Protein 4L69 (pdb70)

Secondary structure (DSSP, 8-state):
-PPEEE-SSPPPSS-EEEE-TTTTHIIIIIS-PPBTBEEEEE-SBSEEEEEEE----EEEEEEEEEEPPPPSS-EEEEEE--SSHHHHHHHHHHHHTT--EEEEE--TTT-----HHHHHHHHHHHHHHHHHHHHHTT-SBPPPEEEEE-HHHHHHHHHHHHHTTEEEEEE-TT-SSBSSSS-TTT-SEEEEEE--TT---HHHHHHHHHHT-EEEB-TTS---TTTHHHHHHHHHHHHSTTT-

B-factor: mean 96.24, std 31.49, range [50.67, 228.51]

CATH classification: 2.40.240.20 (+1 more: 3.40.1280.10)

Structure (mmCIF, N/CA/C/O backbone):
data_4L69
#
_entry.id   4L69
#
_cell.length_a   81.940
_cell.length_b   81.940
_cell.length_c   115.070
_cell.angle_alpha   90.00
_cell.angle_beta   90.00
_cell.angle_gamma   90.00
#
_symmetry.space_group_name_H-M   'P 41 21 2'
#
loop_
_entity.id
_entity.type
_entity.pdbx_description
1 polymer 'Ribosomal RNA small subunit methyltransferase E'
2 water water
#
loop_
_atom_site.group_PDB
_atom_site.id
_atom_site.type_symbol
_atom_site.label_atom_id
_atom_site.label_alt_id
_atom_site.label_comp_id
_atom_site.label_asym_id
_atom_site.label_entity_id
_atom_site.label_seq_id
_atom_site.pdbx_PDB_ins_code
_atom_site.Cartn_x
_atom_site.Cartn_y
_atom_site.Cartn_z
_atom_site.occupancy
_atom_site.B_iso_or_equiv
_atom_site.auth_seq_id
_atom_site.auth_comp_id
_atom_site.auth_asym_id
_atom_site.auth_atom_id
_atom_site.pdbx_PDB_model_num
ATOM 1 N N . VAL A 1 3 ? -14.412 18.320 5.404 1.00 127.85 2 VAL A N 1
ATOM 2 C CA . VAL A 1 3 ? -14.091 19.575 6.093 1.00 125.00 2 VAL A CA 1
ATOM 3 C C . VAL A 1 3 ? -12.570 19.717 6.260 1.00 127.48 2 VAL A C 1
ATOM 4 O O . VAL A 1 3 ? -11.901 18.762 6.670 1.00 127.76 2 VAL A O 1
ATOM 8 N N . ALA A 1 4 ? -12.039 20.918 5.943 1.00 121.84 3 ALA A N 1
ATOM 9 C CA . ALA A 1 4 ? -10.616 21.256 6.003 1.00 120.36 3 ALA A CA 1
ATOM 10 C C . ALA A 1 4 ? -10.042 21.233 7.417 1.00 119.32 3 ALA A C 1
ATOM 11 O O . ALA A 1 4 ? -10.702 21.662 8.373 1.00 116.80 3 ALA A O 1
ATOM 13 N N . MET A 1 5 ? -8.799 20.731 7.533 1.00 114.26 4 MET A N 1
ATOM 14 C CA . MET A 1 5 ? -8.077 20.631 8.798 1.00 111.24 4 MET A CA 1
ATOM 15 C C . MET A 1 5 ? -7.270 21.881 9.077 1.00 107.71 4 MET A C 1
ATOM 16 O O . MET A 1 5 ? -6.628 22.432 8.177 1.00 108.03 4 MET A O 1
ATOM 21 N N . LEU A 1 6 ? -7.315 22.322 10.341 1.00 97.47 5 LEU A N 1
ATOM 22 C CA . LEU A 1 6 ? -6.599 23.490 10.828 1.00 93.52 5 LEU A CA 1
ATOM 23 C C . LEU A 1 6 ? -5.213 23.091 11.306 1.00 94.22 5 LEU A C 1
ATOM 24 O O . LEU A 1 6 ? -5.055 22.050 11.946 1.00 94.33 5 LEU A O 1
ATOM 29 N N . PHE A 1 7 ? -4.212 23.917 10.990 1.00 87.96 6 PHE A N 1
ATOM 30 C CA . PHE A 1 7 ? -2.841 23.715 11.430 1.00 86.98 6 PHE A CA 1
ATOM 31 C C . PHE A 1 7 ? -2.262 25.030 11.915 1.00 83.77 6 PHE A C 1
ATOM 32 O O . PHE A 1 7 ? -2.342 26.034 11.204 1.00 83.65 6 PHE A O 1
ATOM 40 N N . TYR A 1 8 ? -1.742 25.047 13.153 1.00 74.83 7 TYR A N 1
ATOM 41 C CA . TYR A 1 8 ? -1.162 26.257 13.723 1.00 72.15 7 TYR A CA 1
ATOM 42 C C . TYR A 1 8 ? 0.284 26.471 13.289 1.00 80.36 7 TYR A C 1
ATOM 43 O O . TYR A 1 8 ? 1.095 25.539 13.296 1.00 80.52 7 TYR A O 1
ATOM 52 N N . VAL A 1 9 ? 0.580 27.713 12.885 1.00 80.46 8 VAL A N 1
ATOM 53 C CA . VAL A 1 9 ? 1.875 28.192 12.392 1.00 83.97 8 VAL A CA 1
ATOM 54 C C . VAL A 1 9 ? 2.250 29.409 13.256 1.00 91.08 8 VAL A C 1
ATOM 55 O O . VAL A 1 9 ? 1.357 30.157 13.653 1.00 90.04 8 VAL A O 1
ATOM 59 N N . ASP A 1 10 ? 3.553 29.608 13.548 1.00 91.14 9 ASP A N 1
ATOM 60 C CA . ASP A 1 10 ? 4.026 30.746 14.344 1.00 91.84 9 ASP A CA 1
ATOM 61 C C . ASP A 1 10 ? 3.650 32.077 13.699 1.00 96.33 9 ASP A C 1
ATOM 62 O O . ASP A 1 10 ? 3.148 32.968 14.383 1.00 95.17 9 ASP A O 1
ATOM 67 N N . THR A 1 11 ? 3.859 32.187 12.379 1.00 94.74 10 THR A N 1
ATOM 68 C CA . THR A 1 11 ? 3.536 33.369 11.585 1.00 95.43 10 THR A CA 1
ATOM 69 C C . THR A 1 11 ? 2.894 32.941 10.261 1.00 98.82 10 THR A C 1
ATOM 70 O O . THR A 1 11 ? 3.483 32.160 9.500 1.00 99.36 10 THR A O 1
ATOM 74 N N . LEU A 1 12 ? 1.681 33.456 10.001 1.00 93.81 11 LEU A N 1
ATOM 75 C CA . LEU A 1 12 ? 0.932 33.192 8.777 1.00 93.76 11 LEU A CA 1
ATOM 76 C C . LEU A 1 12 ? 1.622 33.879 7.591 1.00 103.28 11 LEU A C 1
ATOM 77 O O . LEU A 1 12 ? 1.939 35.070 7.691 1.00 104.07 11 LEU A O 1
ATOM 82 N N . PRO A 1 13 ? 1.878 33.172 6.466 1.00 103.45 12 PRO A N 1
ATOM 83 C CA . PRO A 1 13 ? 2.510 33.849 5.320 1.00 106.94 12 PRO A CA 1
ATOM 84 C C . PRO A 1 13 ? 1.501 34.694 4.536 1.00 114.35 12 PRO A C 1
ATOM 85 O O . PRO A 1 13 ? 0.294 34.491 4.682 1.00 112.18 12 PRO A O 1
ATOM 89 N N . ASP A 1 14 ? 1.990 35.641 3.710 1.00 115.73 13 ASP A N 1
ATOM 90 C CA . ASP A 1 14 ? 1.155 36.523 2.883 1.00 117.24 13 ASP A CA 1
ATOM 91 C C . ASP A 1 14 ? 0.363 35.731 1.831 1.00 123.37 13 ASP A C 1
ATOM 92 O O . ASP A 1 14 ? 0.717 34.585 1.540 1.00 123.60 13 ASP A O 1
ATOM 97 N N . THR A 1 15 ? -0.709 36.339 1.273 1.00 120.95 14 THR A N 1
ATOM 98 C CA . THR A 1 15 ? -1.601 35.733 0.274 1.00 121.65 14 THR A CA 1
ATOM 99 C C . THR A 1 15 ? -0.893 34.950 -0.846 1.00 130.63 14 THR A C 1
ATOM 100 O O . THR A 1 15 ? -1.284 33.823 -1.128 1.00 130.58 14 THR A O 1
ATOM 104 N N . GLY A 1 16 ? 0.151 35.522 -1.431 1.00 131.22 15 GLY A N 1
ATOM 105 C CA . GLY A 1 16 ? 0.896 34.872 -2.506 1.00 134.71 15 GLY A CA 1
ATOM 106 C C . GLY A 1 16 ? 1.807 33.739 -2.071 1.00 140.15 15 GLY A C 1
ATOM 107 O O . GLY A 1 16 ? 1.976 32.762 -2.808 1.00 141.36 15 GLY A O 1
ATOM 108 N N . ALA A 1 17 ? 2.400 33.872 -0.869 1.00 136.35 16 ALA A N 1
ATOM 109 C CA . ALA A 1 17 ? 3.364 32.943 -0.270 1.00 136.77 16 ALA A CA 1
ATOM 110 C C . ALA A 1 17 ? 2.871 31.519 0.021 1.00 140.67 16 ALA A C 1
ATOM 111 O O . ALA A 1 17 ? 1.673 31.280 0.174 1.00 137.88 16 ALA A O 1
ATOM 113 N N . VAL A 1 18 ? 3.826 30.579 0.080 1.00 140.42 17 VAL A N 1
ATOM 114 C CA . VAL A 1 18 ? 3.632 29.154 0.364 0.43 140.34 17 VAL A CA 1
ATOM 115 C C . VAL A 1 18 ? 4.051 28.944 1.837 1.00 143.82 17 VAL A C 1
ATOM 116 O O . VAL A 1 18 ? 4.734 29.801 2.404 1.00 143.07 17 VAL A O 1
ATOM 120 N N . ALA A 1 19 ? 3.621 27.836 2.461 1.00 140.65 18 ALA A N 1
ATOM 121 C CA . ALA A 1 19 ? 3.953 27.526 3.848 1.00 139.62 18 ALA A CA 1
ATOM 122 C C . ALA A 1 19 ? 4.278 26.056 4.048 1.00 147.47 18 ALA A C 1
ATOM 123 O O . ALA A 1 19 ? 3.621 25.188 3.471 1.00 147.10 18 ALA A O 1
ATOM 125 N N . VAL A 1 20 ? 5.294 25.781 4.877 1.00 147.80 19 VAL A N 1
ATOM 126 C CA . VAL A 1 20 ? 5.719 24.420 5.198 1.00 150.42 19 VAL A CA 1
ATOM 127 C C . VAL A 1 20 ? 5.337 24.119 6.647 1.00 155.97 19 VAL A C 1
ATOM 128 O O . VAL A 1 20 ? 5.722 24.867 7.549 1.00 154.31 19 VAL A O 1
ATOM 132 N N . VAL A 1 21 ? 4.555 23.045 6.860 1.00 155.44 20 VAL A N 1
ATOM 133 C CA . VAL A 1 21 ? 4.111 22.632 8.199 1.00 154.61 20 VAL A CA 1
ATOM 134 C C . VAL A 1 21 ? 5.263 21.890 8.890 1.00 164.35 20 VAL A C 1
ATOM 135 O O . VAL A 1 21 ? 5.897 21.034 8.263 1.00 166.92 20 VAL A O 1
ATOM 139 N N . ASP A 1 22 ? 5.537 22.243 10.171 1.00 162.42 21 ASP A N 1
ATOM 140 C CA . ASP A 1 22 ? 6.602 21.684 11.018 1.00 165.17 21 ASP A CA 1
ATOM 141 C C . ASP A 1 22 ? 6.630 20.152 11.016 1.00 173.88 21 ASP A C 1
ATOM 142 O O . ASP A 1 22 ? 5.570 19.529 11.040 1.00 172.11 21 ASP A O 1
ATOM 144 N N . GLY A 1 23 ? 7.842 19.584 10.976 1.00 176.01 22 GLY A N 1
ATOM 145 C CA . GLY A 1 23 ? 8.138 18.150 10.932 1.00 179.38 22 GLY A CA 1
ATOM 146 C C . GLY A 1 23 ? 7.185 17.198 11.636 1.00 184.01 22 GLY A C 1
ATOM 147 O O . GLY A 1 23 ? 6.772 16.196 11.045 1.00 184.95 22 GLY A O 1
ATOM 148 N N . ASP A 1 24 ? 6.834 17.503 12.906 1.00 179.64 23 ASP A N 1
ATOM 149 C CA . ASP A 1 24 ? 5.917 16.702 13.727 1.00 178.54 23 ASP A CA 1
ATOM 150 C C . ASP A 1 24 ? 4.445 16.889 13.313 1.00 181.91 23 ASP A C 1
ATOM 151 O O . ASP A 1 24 ? 3.711 15.901 13.230 1.00 181.90 23 ASP A O 1
ATOM 153 N N . GLU A 1 25 ? 4.022 18.151 13.055 1.00 177.45 24 GLU A N 1
ATOM 154 C CA . GLU A 1 25 ? 2.660 18.506 12.628 1.00 175.43 24 GLU A CA 1
ATOM 155 C C . GLU A 1 25 ? 2.397 18.132 11.157 1.00 182.46 24 GLU A C 1
ATOM 156 O O . GLU A 1 25 ? 1.255 17.845 10.792 1.00 181.08 24 GLU A O 1
ATOM 158 N N . GLY A 1 26 ? 3.459 18.144 10.347 1.00 182.83 25 GLY A N 1
ATOM 159 C CA . GLY A 1 26 ? 3.444 17.794 8.929 1.00 185.58 25 GLY A CA 1
ATOM 160 C C . GLY A 1 26 ? 3.443 16.296 8.679 1.00 192.73 25 GLY A C 1
ATOM 161 O O . GLY A 1 26 ? 3.114 15.854 7.573 1.00 194.51 25 GLY A O 1
ATOM 162 N N . PHE A 1 27 ? 3.827 15.502 9.707 1.00 189.72 26 PHE A N 1
ATOM 163 C CA . PHE A 1 27 ? 3.831 14.036 9.681 1.00 192.05 26 PHE A CA 1
ATOM 164 C C . PHE A 1 27 ? 2.410 13.533 9.966 1.00 193.79 26 PHE A C 1
ATOM 165 O O . PHE A 1 27 ? 2.043 12.440 9.533 1.00 195.23 26 PHE A O 1
ATOM 167 N N . HIS A 1 28 ? 1.618 14.350 10.692 1.00 186.65 27 HIS A N 1
ATOM 168 C CA . HIS A 1 28 ? 0.220 14.096 11.042 1.00 184.41 27 HIS A CA 1
ATOM 169 C C . HIS A 1 28 ? -0.682 14.186 9.798 1.00 188.08 27 HIS A C 1
ATOM 170 O O . HIS A 1 28 ? -1.703 13.500 9.729 1.00 187.68 27 HIS A O 1
ATOM 177 N N . ALA A 1 29 ? -0.305 15.040 8.829 1.00 184.58 28 ALA A N 1
ATOM 178 C CA . ALA A 1 29 ? -1.054 15.256 7.592 1.00 184.67 28 ALA A CA 1
ATOM 179 C C . ALA A 1 29 ? -0.679 14.290 6.459 1.00 191.38 28 ALA A C 1
ATOM 180 O O . ALA A 1 29 ? -1.574 13.823 5.756 1.00 192.10 28 ALA A O 1
ATOM 182 N N . ALA A 1 30 ? 0.628 13.996 6.276 1.00 189.28 29 ALA A N 1
ATOM 183 C CA . ALA A 1 30 ? 1.124 13.121 5.208 1.00 192.76 29 ALA A CA 1
ATOM 184 C C . ALA A 1 30 ? 1.140 11.622 5.543 1.00 197.72 29 ALA A C 1
ATOM 185 O O . ALA A 1 30 ? 0.890 10.812 4.648 1.00 200.33 29 ALA A O 1
ATOM 187 N N . THR A 1 31 ? 1.443 11.252 6.811 1.00 192.06 30 THR A N 1
ATOM 188 C CA . THR A 1 31 ? 1.525 9.848 7.253 1.00 193.57 30 THR A CA 1
ATOM 189 C C . THR A 1 31 ? 0.324 9.389 8.114 1.00 193.27 30 THR A C 1
ATOM 190 O O . THR A 1 31 ? -0.182 8.284 7.896 1.00 195.02 30 THR A O 1
ATOM 194 N N . VAL A 1 32 ? -0.122 10.225 9.080 1.00 184.06 31 VAL A N 1
ATOM 195 C CA . VAL A 1 32 ? -1.255 9.906 9.965 1.00 180.80 31 VAL A CA 1
ATOM 196 C C . VAL A 1 32 ? -2.600 10.027 9.213 1.00 181.93 31 VAL A C 1
ATOM 197 O O . VAL A 1 32 ? -3.336 9.041 9.138 1.00 183.30 31 VAL A O 1
ATOM 201 N N . ARG A 1 33 ? -2.901 11.219 8.643 1.00 174.37 32 ARG A N 1
ATOM 202 C CA . ARG A 1 33 ? -4.142 11.489 7.899 1.00 172.50 32 ARG A CA 1
ATOM 203 C C . ARG A 1 33 ? -4.068 11.165 6.391 1.00 176.70 32 ARG A C 1
ATOM 204 O O . ARG A 1 33 ? -5.097 10.823 5.801 1.00 177.27 32 ARG A O 1
ATOM 206 N N . ARG A 1 34 ? -2.858 11.276 5.781 1.00 172.61 33 ARG A N 1
ATOM 207 C CA . ARG A 1 34 ? -2.556 11.026 4.360 1.00 174.59 33 ARG A CA 1
ATOM 208 C C . ARG A 1 34 ? -3.394 11.886 3.392 1.00 174.07 33 ARG A C 1
ATOM 209 O O . ARG A 1 34 ? -4.270 11.371 2.689 1.00 175.19 33 ARG A O 1
ATOM 211 N N . ILE A 1 35 ? -3.120 13.211 3.378 1.00 165.53 34 ILE A N 1
ATOM 212 C CA . ILE A 1 35 ? -3.822 14.190 2.533 1.00 163.12 34 ILE A CA 1
ATOM 213 C C . ILE A 1 35 ? -3.151 14.444 1.187 1.00 166.83 34 ILE A C 1
ATOM 214 O O . ILE A 1 35 ? -1.992 14.863 1.133 1.00 166.58 34 ILE A O 1
ATOM 219 N N . ARG A 1 36 ? -3.900 14.175 0.103 1.00 163.55 35 ARG A N 1
ATOM 220 C CA . ARG A 1 36 ? -3.484 14.308 -1.297 1.00 165.67 35 ARG A CA 1
ATOM 221 C C . ARG A 1 36 ? -3.215 15.777 -1.696 1.00 163.54 35 ARG A C 1
ATOM 222 O O . ARG A 1 36 ? -3.973 16.650 -1.268 1.00 159.62 35 ARG A O 1
ATOM 230 N N . PRO A 1 37 ? -2.179 16.074 -2.534 1.00 159.20 36 PRO A N 1
ATOM 231 C CA . PRO A 1 37 ? -1.957 17.472 -2.952 1.00 156.46 36 PRO A CA 1
ATOM 232 C C . PRO A 1 37 ? -3.041 17.942 -3.920 1.00 156.44 36 PRO A C 1
ATOM 233 O O . PRO A 1 37 ? -3.422 17.209 -4.834 1.00 159.03 36 PRO A O 1
ATOM 237 N N . GLY A 1 38 ? -3.553 19.140 -3.670 1.00 146.80 37 GLY A N 1
ATOM 238 C CA . GLY A 1 38 ? -4.649 19.730 -4.428 1.00 145.23 37 GLY A CA 1
ATOM 239 C C . GLY A 1 38 ? -5.828 20.008 -3.518 1.00 141.92 37 GLY A C 1
ATOM 240 O O . GLY A 1 38 ? -6.663 20.866 -3.820 1.00 140.15 37 GLY A O 1
ATOM 241 N N . GLU A 1 39 ? -5.895 19.267 -2.386 1.00 134.49 38 GLU A N 1
ATOM 242 C CA . GLU A 1 39 ? -6.899 19.422 -1.327 1.00 129.96 38 GLU A CA 1
ATOM 243 C C . GLU A 1 39 ? -6.596 20.729 -0.603 1.00 127.17 38 GLU A C 1
ATOM 244 O O . GLU A 1 39 ? -5.427 21.110 -0.506 1.00 126.82 38 GLU A O 1
ATOM 250 N N . GLN A 1 40 ? -7.622 21.420 -0.101 1.00 118.40 39 GLN A N 1
ATOM 251 C CA . GLN A 1 40 ? -7.354 22.679 0.580 1.00 114.46 39 GLN A CA 1
ATOM 252 C C . GLN A 1 40 ? -7.550 22.683 2.098 1.00 112.77 39 GLN A C 1
ATOM 253 O O . GLN A 1 40 ? -8.620 22.310 2.583 1.00 111.78 39 GLN A O 1
ATOM 259 N N . LEU A 1 41 ? -6.491 23.070 2.841 1.00 105.38 40 LEU A N 1
ATOM 260 C CA . LEU A 1 41 ? -6.488 23.162 4.308 1.00 101.25 40 LEU A CA 1
ATOM 261 C C . LEU A 1 41 ? -6.545 24.604 4.836 1.00 99.54 40 LEU A C 1
ATOM 262 O O . LEU A 1 41 ? -6.385 25.553 4.066 1.00 100.14 40 LEU A O 1
ATOM 267 N N . VAL A 1 42 ? -6.735 24.759 6.156 1.00 90.70 41 VAL A N 1
ATOM 268 C CA . VAL A 1 42 ? -6.758 26.076 6.797 1.00 87.72 41 VAL A CA 1
ATOM 269 C C . VAL A 1 42 ? -5.535 26.189 7.707 1.00 87.98 41 VAL A C 1
ATOM 270 O O . VAL A 1 42 ? -5.230 25.251 8.434 1.00 87.05 41 VAL A O 1
ATOM 274 N N . LEU A 1 43 ? -4.826 27.317 7.649 1.00 83.34 42 LEU A N 1
ATOM 275 C CA . LEU A 1 43 ? -3.682 27.577 8.520 1.00 82.33 42 LEU A CA 1
ATOM 276 C C . LEU A 1 43 ? -4.025 28.699 9.487 1.00 83.40 42 LEU A C 1
ATOM 277 O O . LEU A 1 43 ? -4.713 29.646 9.111 1.00 82.55 42 LEU A O 1
ATOM 282 N N . GLY A 1 44 ? -3.556 28.588 10.720 1.00 78.68 43 GLY A N 1
ATOM 283 C CA . GLY A 1 44 ? -3.820 29.608 11.725 1.00 77.00 43 GLY A CA 1
ATOM 284 C C . GLY A 1 44 ? -2.600 29.980 12.531 1.00 80.79 43 GLY A C 1
ATOM 285 O O . GLY A 1 44 ? -1.715 29.144 12.719 1.00 80.87 43 GLY A O 1
ATOM 286 N N . ASP A 1 45 ? -2.534 31.244 13.000 1.00 76.49 44 ASP A N 1
ATOM 287 C CA . ASP A 1 45 ? -1.424 31.694 13.842 1.00 76.27 44 ASP A CA 1
ATOM 288 C C . ASP A 1 45 ? -1.756 31.518 15.331 1.00 80.34 44 ASP A C 1
ATOM 289 O O . ASP A 1 45 ? -0.925 31.818 16.190 1.00 81.03 44 ASP A O 1
ATOM 294 N N . GLY A 1 46 ? -2.970 31.018 15.600 1.00 75.73 45 GLY A N 1
ATOM 295 C CA . GLY A 1 46 ? -3.510 30.751 16.931 1.00 74.29 45 GLY A CA 1
ATOM 296 C C . GLY A 1 46 ? -3.786 31.996 17.749 1.00 78.15 45 GLY A C 1
ATOM 297 O O . GLY A 1 46 ? -4.053 31.919 18.953 1.00 77.11 45 GLY A O 1
ATOM 298 N N . VAL A 1 47 ? -3.765 33.151 17.079 1.00 74.60 46 VAL A N 1
ATOM 299 C CA . VAL A 1 47 ? -3.912 34.450 17.700 1.00 73.79 46 VAL A CA 1
ATOM 300 C C . VAL A 1 47 ? -4.911 35.362 16.918 1.00 77.08 46 VAL A C 1
ATOM 301 O O . VAL A 1 47 ? -4.816 36.597 16.917 1.00 77.67 46 VAL A O 1
ATOM 305 N N . GLY A 1 48 ? -5.898 34.713 16.302 1.00 71.74 47 GLY A N 1
ATOM 306 C CA . GLY A 1 48 ? -6.964 35.394 15.579 1.00 71.32 47 GLY A CA 1
ATOM 307 C C . GLY A 1 48 ? -6.915 35.315 14.072 1.00 74.35 47 GLY A C 1
ATOM 308 O O . GLY A 1 48 ? -7.955 35.456 13.432 1.00 74.08 47 GLY A O 1
ATOM 309 N N . ARG A 1 49 ? -5.726 35.100 13.490 1.00 70.57 48 ARG A N 1
ATOM 310 C CA . ARG A 1 49 ? -5.559 35.050 12.033 1.00 71.27 48 ARG A CA 1
ATOM 311 C C . ARG A 1 49 ? -5.709 33.639 11.43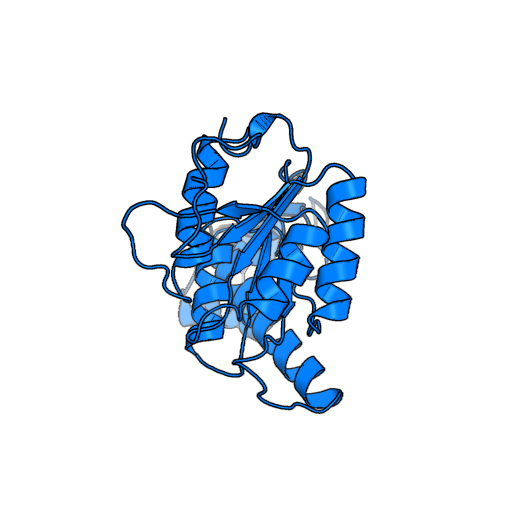3 1.00 75.86 48 ARG A C 1
ATOM 312 O O . ARG A 1 49 ? -5.170 32.674 11.976 1.00 75.53 48 ARG A O 1
ATOM 320 N N . LEU A 1 50 ? -6.447 33.533 10.311 1.00 72.86 49 LEU A N 1
ATOM 321 C CA . LEU A 1 50 ? -6.677 32.287 9.567 1.00 72.38 49 LEU A CA 1
ATOM 322 C C . LEU A 1 50 ? -6.396 32.476 8.083 1.00 76.70 49 LEU A C 1
ATOM 323 O O . LEU A 1 50 ? -6.646 33.546 7.531 1.00 76.93 49 LEU A O 1
ATOM 328 N N . ALA A 1 51 ? -5.893 31.429 7.434 1.00 74.40 50 ALA A N 1
ATOM 329 C CA . ALA A 1 51 ? -5.608 31.442 6.002 1.00 76.64 50 ALA A CA 1
ATOM 330 C C . ALA A 1 51 ? -6.072 30.161 5.331 1.00 82.65 50 ALA A C 1
ATOM 331 O O . ALA A 1 51 ? -5.779 29.073 5.824 1.00 81.24 50 ALA A O 1
ATOM 333 N N . ARG A 1 52 ? -6.812 30.292 4.213 1.00 82.58 51 ARG A N 1
ATOM 334 C CA . ARG A 1 52 ? -7.279 29.165 3.406 1.00 84.37 51 ARG A CA 1
ATOM 335 C C . ARG A 1 52 ? -6.137 28.828 2.441 1.00 93.07 51 ARG A C 1
ATOM 336 O O . ARG A 1 52 ? -5.710 29.702 1.685 1.00 94.12 51 ARG A O 1
ATOM 344 N N . CYS A 1 53 ? -5.594 27.594 2.516 1.00 92.57 52 CYS A N 1
ATOM 345 C CA . CYS A 1 53 ? -4.449 27.182 1.689 1.00 96.50 52 CYS A CA 1
ATOM 346 C C . CYS A 1 53 ? -4.683 25.940 0.851 1.00 104.02 52 CYS A C 1
ATOM 347 O O . CYS A 1 53 ? -5.302 25.000 1.331 1.00 103.12 52 CYS A O 1
ATOM 350 N N . VAL A 1 54 ? -4.100 25.898 -0.363 1.00 104.49 53 VAL A N 1
ATOM 351 C CA . VAL A 1 54 ? -4.154 24.738 -1.265 1.00 107.46 53 VAL A CA 1
ATOM 352 C C . VAL A 1 54 ? -2.825 23.953 -1.176 1.00 115.03 53 VAL A C 1
ATOM 353 O O . VAL A 1 54 ? -1.750 24.557 -1.244 1.00 115.06 53 VAL A O 1
ATOM 357 N N . VAL A 1 55 ? -2.909 22.617 -0.991 1.00 114.20 54 VAL A N 1
ATOM 358 C CA . VAL A 1 55 ? -1.733 21.743 -0.872 1.00 116.63 54 VAL A CA 1
ATOM 359 C C . VAL A 1 55 ? -1.019 21.575 -2.219 1.00 125.79 54 VAL A C 1
ATOM 360 O O . VAL A 1 55 ? -1.587 21.035 -3.176 1.00 127.32 54 VAL A O 1
ATOM 364 N N . GLU A 1 56 ? 0.230 22.052 -2.276 1.00 124.65 55 GLU A N 1
ATOM 365 C CA . GLU A 1 56 ? 1.071 21.957 -3.459 1.00 129.31 55 GLU A CA 1
ATOM 366 C C . GLU A 1 56 ? 1.769 20.585 -3.508 1.00 137.31 55 GLU A C 1
ATOM 367 O O . GLU A 1 56 ? 1.632 19.873 -4.506 1.00 140.19 55 GLU A O 1
ATOM 373 N N . GLN A 1 57 ? 2.493 20.207 -2.426 1.00 133.32 56 GLN A N 1
ATOM 374 C CA . GLN A 1 57 ? 3.217 18.933 -2.333 1.00 165.33 56 GLN A CA 1
ATOM 375 C C . GLN A 1 57 ? 2.833 18.174 -1.060 1.00 182.04 56 GLN A C 1
ATOM 376 O O . GLN A 1 57 ? 2.976 18.694 0.046 1.00 136.49 56 GLN A O 1
ATOM 382 N N . GLY A 1 61 ? 7.506 13.959 3.808 1.00 163.45 60 GLY A N 1
ATOM 383 C CA . GLY A 1 61 ? 7.521 14.390 5.200 1.00 159.87 60 GLY A CA 1
ATOM 384 C C . GLY A 1 61 ? 6.997 15.799 5.409 1.00 160.07 60 GLY A C 1
ATOM 385 O O . GLY A 1 61 ? 6.166 16.034 6.296 1.00 156.18 60 GLY A O 1
ATOM 386 N N . GLY A 1 62 ? 7.495 16.728 4.592 1.00 157.17 61 GLY A N 1
ATOM 387 C CA . GLY A 1 62 ? 7.122 18.138 4.633 1.00 153.38 61 GLY A CA 1
ATOM 388 C C . GLY A 1 62 ? 5.891 18.462 3.812 1.00 153.77 61 GLY A C 1
ATOM 389 O O . GLY A 1 62 ? 5.729 17.947 2.699 1.00 155.95 61 GLY A O 1
ATOM 390 N N . LEU A 1 63 ? 5.018 19.333 4.356 1.00 144.57 62 LEU A N 1
ATOM 391 C CA . LEU A 1 63 ? 3.781 19.741 3.691 1.00 141.80 62 LEU A CA 1
ATOM 392 C C . LEU A 1 63 ? 3.835 21.187 3.182 1.00 142.14 62 LEU A C 1
ATOM 393 O O . LEU A 1 63 ? 3.950 22.114 3.983 1.00 139.37 62 LEU A O 1
ATOM 398 N N . ARG A 1 64 ? 3.752 21.361 1.844 1.00 138.78 63 ARG A N 1
ATOM 399 C CA . ARG A 1 64 ? 3.793 22.657 1.152 1.00 137.44 63 ARG A CA 1
ATOM 400 C C . ARG A 1 64 ? 2.393 23.114 0.739 1.00 135.68 63 ARG A C 1
ATOM 401 O O . ARG A 1 64 ? 1.770 22.498 -0.131 1.00 136.22 63 ARG A O 1
ATOM 409 N N . ALA A 1 65 ? 1.903 24.193 1.376 1.00 126.84 64 ALA A N 1
ATOM 410 C CA . ALA A 1 65 ? 0.582 24.767 1.115 1.00 123.60 64 ALA A CA 1
ATOM 411 C C . ALA A 1 65 ? 0.662 26.266 0.818 1.00 123.88 64 ALA A C 1
ATOM 412 O O . ALA A 1 65 ? 1.236 27.022 1.607 1.00 121.88 64 ALA A O 1
ATOM 414 N N . ARG A 1 66 ? 0.097 26.685 -0.335 1.00 119.48 65 ARG A N 1
ATOM 415 C CA . ARG A 1 66 ? 0.074 28.079 -0.788 1.00 118.34 65 ARG A CA 1
ATOM 416 C C . ARG A 1 66 ? -1.241 28.743 -0.384 1.00 117.38 65 ARG A C 1
ATOM 417 O O . ARG A 1 66 ? -2.314 28.213 -0.685 1.00 117.14 65 ARG A O 1
ATOM 425 N N . VAL A 1 67 ? -1.1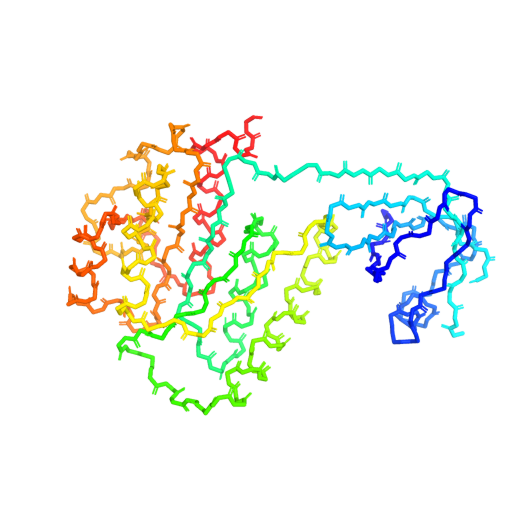47 29.908 0.290 1.00 109.82 66 VAL A N 1
ATOM 426 C CA . VAL A 1 67 ? -2.276 30.718 0.769 1.00 105.89 66 VAL A CA 1
ATOM 427 C C . VAL A 1 67 ? -3.142 31.175 -0.407 1.00 107.64 66 VAL A C 1
ATOM 428 O O . VAL A 1 67 ? -2.611 31.556 -1.447 1.00 110.40 66 VAL A O 1
ATOM 432 N N . LEU A 1 68 ? -4.464 31.074 -0.265 1.00 99.69 67 LEU A N 1
ATOM 433 C CA . LEU A 1 68 ? -5.401 31.531 -1.286 1.00 99.59 67 LEU A CA 1
ATOM 434 C C . LEU A 1 68 ? -5.923 32.880 -0.833 1.00 99.81 67 LEU A C 1
ATOM 435 O O . LEU A 1 68 ? -5.948 33.834 -1.610 1.00 101.18 67 LEU A O 1
ATOM 440 N N . ARG A 1 69 ? -6.322 32.948 0.448 1.00 91.72 68 ARG A N 1
ATOM 441 C CA . ARG A 1 69 ? -6.854 34.132 1.106 1.00 89.14 68 ARG A CA 1
ATOM 442 C C . ARG A 1 69 ? -6.624 34.046 2.616 1.00 90.18 68 ARG A C 1
ATOM 443 O O . ARG A 1 69 ? -6.638 32.955 3.189 1.00 87.97 68 ARG A O 1
ATOM 451 N N . ARG A 1 70 ? -6.405 35.212 3.241 1.00 86.30 69 ARG A N 1
ATOM 452 C CA . ARG A 1 70 ? -6.185 35.404 4.675 1.00 83.15 69 ARG A CA 1
ATOM 453 C C . ARG A 1 70 ? -7.328 36.246 5.250 1.00 84.64 69 ARG A C 1
ATOM 454 O O . ARG A 1 70 ? -7.961 37.014 4.514 1.00 85.44 69 ARG A O 1
ATOM 462 N N . TRP A 1 71 ? -7.546 36.135 6.576 1.00 78.21 70 TRP A N 1
ATOM 463 C CA . TRP A 1 71 ? -8.521 36.906 7.361 1.00 76.64 70 TRP A CA 1
ATOM 464 C C . TRP A 1 71 ? -8.260 36.755 8.869 1.00 78.72 70 TRP A C 1
ATOM 465 O O . TRP A 1 71 ? -7.554 35.839 9.285 1.00 76.60 70 TRP A O 1
ATOM 476 N N . SER A 1 72 ? -8.811 37.672 9.674 1.00 75.86 71 SER A N 1
ATOM 477 C CA . SER A 1 72 ? -8.683 37.638 11.128 1.00 74.10 71 SER A CA 1
ATOM 478 C C . SER A 1 72 ? -10.035 37.668 11.807 1.00 75.75 71 SER A C 1
ATOM 479 O O . SER A 1 72 ? -10.957 38.327 11.339 1.00 75.44 71 SER A O 1
ATOM 482 N N . VAL A 1 73 ? -10.146 36.907 12.891 1.00 71.27 72 VAL A N 1
ATOM 483 C CA . VAL A 1 73 ? -11.351 36.718 13.692 1.00 70.04 72 VAL A CA 1
ATOM 484 C C . VAL A 1 73 ? -11.247 37.563 14.967 1.00 73.79 72 VAL A C 1
ATOM 485 O O . VAL A 1 73 ? -10.361 37.311 15.793 1.00 73.29 72 VAL A O 1
ATOM 489 N N . PRO A 1 74 ? -12.147 38.552 15.159 1.00 70.18 73 PRO A N 1
ATOM 490 C CA . PRO A 1 74 ? -12.075 39.377 16.382 1.00 69.81 73 PRO A CA 1
ATOM 491 C C . PRO A 1 74 ? -12.393 38.584 17.661 1.00 73.11 73 PRO A C 1
ATOM 492 O O . PRO A 1 74 ? -13.103 37.574 17.573 1.00 71.91 73 PRO A O 1
ATOM 496 N N . PRO A 1 75 ? -11.864 38.981 18.850 1.00 70.10 74 PRO A N 1
ATOM 497 C CA . PRO A 1 75 ? -12.144 38.203 20.070 1.00 68.37 74 PRO A CA 1
ATOM 498 C C . PRO A 1 75 ? -13.609 38.196 20.489 1.00 74.57 74 PRO A C 1
ATOM 499 O O . PRO A 1 75 ? -14.319 39.195 20.325 1.00 75.80 74 PRO A O 1
ATOM 503 N N . VAL A 1 76 ? -14.061 37.040 21.000 1.00 72.21 75 VAL A N 1
ATOM 504 C CA . VAL A 1 76 ? -15.441 36.798 21.441 1.00 72.93 75 VAL A CA 1
ATOM 505 C C . VAL A 1 76 ? -15.715 37.591 22.706 1.00 78.71 75 VAL A C 1
ATOM 506 O O . VAL A 1 76 ? -14.974 37.439 23.678 1.00 79.57 75 VAL A O 1
ATOM 510 N N . ARG A 1 77 ? -16.767 38.429 22.694 1.00 75.53 76 ARG A N 1
ATOM 511 C CA . ARG A 1 77 ? -17.164 39.225 23.858 1.00 76.37 76 ARG A CA 1
ATOM 512 C C . ARG A 1 77 ? -18.631 38.960 24.279 1.00 80.20 76 ARG A C 1
ATOM 513 O O . ARG A 1 77 ? -19.494 38.874 23.411 1.00 81.53 76 ARG A O 1
ATOM 515 N N . PRO A 1 78 ? -18.945 38.791 25.585 1.00 75.32 77 PRO A N 1
ATOM 516 C CA . PRO A 1 78 ? -18.033 38.820 26.743 1.00 74.15 77 PRO A CA 1
ATOM 517 C C . PRO A 1 78 ? -17.105 37.599 26.799 1.00 75.08 77 PRO A C 1
ATOM 518 O O . PRO A 1 78 ? -17.566 36.460 26.651 1.00 74.09 77 PRO A O 1
ATOM 522 N N . PRO A 1 79 ? -15.784 37.796 26.975 1.00 69.08 78 PRO A N 1
ATOM 523 C CA . PRO A 1 79 ? -14.907 36.625 27.113 1.00 66.09 78 PRO A CA 1
ATOM 524 C C . PRO A 1 79 ? -15.113 35.925 28.463 1.00 67.92 78 PRO A C 1
ATOM 525 O O . PRO A 1 79 ? -15.379 36.587 29.478 1.00 67.99 78 PRO A O 1
ATOM 529 N N . VAL A 1 80 ? -14.991 34.584 28.470 1.00 62.13 79 VAL A N 1
ATOM 530 C CA . VAL A 1 80 ? -15.113 33.789 29.691 1.00 60.72 79 VAL A CA 1
ATOM 531 C C . VAL A 1 80 ? -13.761 33.211 30.098 1.00 63.92 79 VAL A C 1
ATOM 532 O O . VAL A 1 80 ? -13.134 32.515 29.304 1.00 61.79 79 VAL A O 1
ATOM 536 N N . THR A 1 81 ? -13.311 33.509 31.338 1.00 62.30 80 THR A N 1
ATOM 537 C CA . THR A 1 81 ? -12.072 32.953 31.897 1.00 61.41 80 THR A CA 1
ATOM 538 C C . THR A 1 81 ? -12.453 31.802 32.819 1.00 65.20 80 THR A C 1
ATOM 539 O O . THR A 1 81 ? -13.296 31.971 33.700 1.00 64.59 80 THR A O 1
ATOM 543 N N . VAL A 1 82 ? -11.846 30.626 32.603 1.00 62.16 81 VAL A N 1
ATOM 544 C CA . VAL A 1 82 ? -12.104 29.470 33.461 1.00 61.39 81 VAL A CA 1
ATOM 545 C C . VAL A 1 82 ? -11.011 29.340 34.518 1.00 67.25 81 VAL A C 1
ATOM 546 O O . VAL A 1 82 ? -9.860 29.037 34.190 1.00 66.92 81 VAL A O 1
ATOM 550 N N . VAL A 1 83 ? -11.373 29.596 35.782 1.00 65.15 82 VAL A N 1
ATOM 551 C CA . VAL A 1 83 ? -10.452 29.427 36.898 1.00 65.65 82 VAL A CA 1
ATOM 552 C C . VAL A 1 83 ? -10.704 28.027 37.426 1.00 69.81 82 VAL A C 1
ATOM 553 O O . VAL A 1 83 ? -11.813 27.729 37.871 1.00 69.09 82 VAL A O 1
ATOM 557 N N . GLN A 1 84 ? -9.698 27.158 37.343 1.00 67.14 83 GLN A N 1
ATOM 558 C CA . GLN A 1 84 ? -9.873 25.790 37.795 1.00 67.27 83 GLN A CA 1
ATOM 559 C C . GLN A 1 84 ? -8.757 25.303 38.682 1.00 75.07 83 GLN A C 1
ATOM 560 O O . GLN A 1 84 ? -7.584 25.512 38.375 1.00 74.61 83 GLN A O 1
ATOM 566 N N . ALA A 1 85 ? -9.131 24.621 39.780 1.00 75.68 84 ALA A N 1
ATOM 567 C CA . ALA A 1 85 ? -8.183 24.015 40.701 1.00 77.97 84 ALA A CA 1
ATOM 568 C C . ALA A 1 85 ? -7.657 22.762 40.002 1.00 85.02 84 ALA A C 1
ATOM 569 O O . ALA A 1 85 ? -8.309 21.720 40.024 1.00 84.36 84 ALA A O 1
ATOM 571 N N . LEU A 1 86 ? -6.519 22.914 39.285 1.00 84.55 85 LEU A N 1
ATOM 572 C CA . LEU A 1 86 ? -5.900 21.856 38.488 1.00 85.60 85 LEU A CA 1
ATOM 573 C C . LEU A 1 86 ? -4.681 21.174 39.146 1.00 95.42 85 LEU A C 1
ATOM 574 O O . LEU A 1 86 ? -3.597 21.770 39.172 1.00 95.64 85 LEU A O 1
ATOM 579 N N . PRO A 1 87 ? -4.795 19.903 39.615 1.00 96.61 86 PRO A N 1
ATOM 580 C CA . PRO A 1 87 ? -3.594 19.214 40.136 1.00 99.28 86 PRO A CA 1
ATOM 581 C C . PRO A 1 87 ? -2.807 18.598 38.963 1.00 105.36 86 PRO A C 1
ATOM 582 O O . PRO A 1 87 ? -3.196 18.800 37.807 1.00 104.14 86 PRO A O 1
ATOM 586 N N . LYS A 1 88 ? -1.722 17.842 39.238 1.00 104.60 87 LYS A N 1
ATOM 587 C CA . LYS A 1 88 ? -0.976 17.165 38.170 1.00 105.39 87 LYS A CA 1
ATOM 588 C C . LYS A 1 88 ? -1.655 15.807 37.904 1.00 111.07 87 LYS A C 1
ATOM 589 O O . LYS A 1 88 ? -1.256 14.782 38.473 1.00 113.13 87 LYS A O 1
ATOM 591 N N . SER A 1 89 ? -2.726 15.819 37.081 1.00 106.36 88 SER A N 1
ATOM 592 C CA . SER A 1 89 ? -3.514 14.624 36.749 1.00 106.85 88 SER A CA 1
ATOM 593 C C . SER A 1 89 ? -4.074 14.629 35.314 1.00 110.24 88 SER A C 1
ATOM 594 O O . SER A 1 89 ? -4.118 15.681 34.659 1.00 108.21 88 SER A O 1
ATOM 597 N N . GLU A 1 90 ? -4.510 13.436 34.834 1.00 107.75 89 GLU A N 1
ATOM 598 C CA . GLU A 1 90 ? -5.129 13.253 33.514 1.00 106.35 89 GLU A CA 1
ATOM 599 C C . GLU A 1 90 ? -6.537 13.859 33.514 1.00 106.61 89 GLU A C 1
ATOM 600 O O . GLU A 1 90 ? -7.043 14.204 32.443 1.00 105.68 89 GLU A O 1
ATOM 606 N N . ARG A 1 91 ? -7.151 14.006 34.721 1.00 100.67 90 ARG A N 1
ATOM 607 C CA . ARG A 1 91 ? -8.475 14.601 34.927 1.00 98.24 90 ARG A CA 1
ATOM 608 C C . ARG A 1 91 ? -8.433 16.115 34.682 1.00 97.95 90 ARG A C 1
ATOM 609 O O . ARG A 1 91 ? -9.412 16.683 34.182 1.00 95.90 90 ARG A O 1
ATOM 611 N N . SER A 1 92 ? -7.295 16.762 35.044 1.00 92.70 91 SER A N 1
ATOM 612 C CA . SER A 1 92 ? -7.055 18.201 34.854 1.00 90.16 91 SER A CA 1
ATOM 613 C C . SER A 1 92 ? -7.000 18.504 33.355 1.00 88.89 91 SER A C 1
ATOM 614 O O . SER A 1 92 ? -7.694 19.412 32.883 1.00 86.41 91 SER A O 1
ATOM 617 N N . GLU A 1 93 ? -6.201 17.691 32.610 1.00 83.10 92 GLU A N 1
ATOM 618 C CA . GLU A 1 93 ? -6.027 17.768 31.159 1.00 80.67 92 GLU A CA 1
ATOM 619 C C . GLU A 1 93 ? -7.384 17.714 30.451 1.00 80.40 92 GLU A C 1
ATOM 620 O O . GLU A 1 93 ? -7.642 18.544 29.576 1.00 79.19 92 GLU A O 1
ATOM 626 N N . LEU A 1 94 ? -8.271 16.790 30.896 1.00 74.02 93 LEU A N 1
ATOM 627 C CA . LEU A 1 94 ? -9.620 16.599 30.368 1.00 71.56 93 LEU A CA 1
ATOM 628 C C . LEU A 1 94 ? -10.499 17.834 30.567 1.00 74.20 93 LEU A C 1
ATOM 629 O O . LEU A 1 94 ? -11.135 18.272 29.618 1.00 73.12 93 LEU A O 1
ATOM 634 N N . ALA A 1 95 ? -10.498 18.415 31.781 1.00 71.17 94 ALA A N 1
ATOM 635 C CA . ALA A 1 95 ? -11.248 19.624 32.123 1.00 70.13 94 ALA A CA 1
ATOM 636 C C . ALA A 1 95 ? -10.864 20.759 31.158 1.00 73.45 94 ALA A C 1
ATOM 637 O O . ALA A 1 95 ? -11.724 21.322 30.489 1.00 73.35 94 ALA A O 1
ATOM 639 N N . ILE A 1 96 ? -9.563 21.010 31.032 1.00 69.97 95 ILE A N 1
ATOM 640 C CA . ILE A 1 96 ? -8.916 21.986 30.156 1.00 69.38 95 ILE A CA 1
ATOM 641 C C . ILE A 1 96 ? -9.298 21.768 28.667 1.00 70.43 95 ILE A C 1
ATOM 642 O O . ILE A 1 96 ? -9.517 22.737 27.943 1.00 68.97 95 ILE A O 1
ATOM 647 N N . GLU A 1 97 ? -9.391 20.498 28.238 1.00 66.07 96 GLU A N 1
ATOM 648 C CA . GLU A 1 97 ? -9.730 20.074 26.881 1.00 65.58 96 GLU A CA 1
ATOM 649 C C . GLU A 1 97 ? -11.204 20.364 26.554 1.00 68.84 96 GLU A C 1
ATOM 650 O O . GLU A 1 97 ? -11.489 21.039 25.558 1.00 68.67 96 GLU A O 1
ATOM 656 N N . LEU A 1 98 ? -12.129 19.861 27.397 1.00 64.14 97 LEU A N 1
ATOM 657 C CA . LEU A 1 98 ? -13.576 20.022 27.227 1.00 63.53 97 LEU A CA 1
ATOM 658 C C . LEU A 1 98 ? -14.015 21.503 27.253 1.00 66.31 97 LEU A C 1
ATOM 659 O O . LEU A 1 98 ? -14.789 21.933 26.390 1.00 66.18 97 LEU A O 1
ATOM 664 N N . ALA A 1 99 ? -13.458 22.292 28.192 1.00 61.03 98 ALA A N 1
ATOM 665 C CA . ALA A 1 99 ? -13.710 23.727 28.288 1.00 59.47 98 ALA A CA 1
ATOM 666 C C . ALA A 1 99 ? -13.259 24.446 27.004 1.00 62.84 98 ALA A C 1
ATOM 667 O O . ALA A 1 99 ? -13.951 25.361 26.553 1.00 61.58 98 ALA A O 1
ATOM 669 N N . THR A 1 100 ? -12.119 24.003 26.396 1.00 60.26 99 THR A N 1
ATOM 670 C CA . THR A 1 100 ? -11.573 24.564 25.147 1.00 59.56 99 THR A CA 1
ATOM 671 C C . THR A 1 100 ? -12.552 24.291 24.019 1.00 64.24 99 THR A C 1
ATOM 672 O O . THR A 1 100 ? -12.873 25.212 23.265 1.00 64.12 99 THR A O 1
ATOM 676 N N . GLU A 1 101 ? -13.064 23.046 23.934 1.00 61.35 100 GLU A N 1
ATOM 677 C CA . GLU A 1 101 ? -14.071 22.678 22.935 1.00 62.06 100 GLU A CA 1
ATOM 678 C C . GLU A 1 101 ? -15.338 23.532 23.167 1.00 68.06 100 GLU A C 1
ATOM 679 O O . GLU A 1 101 ? -15.844 24.144 22.220 1.00 68.49 100 GLU A O 1
ATOM 685 N N . ALA A 1 102 ? -15.774 23.649 24.451 1.00 64.44 101 ALA A N 1
ATOM 686 C CA . ALA A 1 102 ? -16.942 24.427 24.888 1.00 64.50 101 ALA A CA 1
ATOM 687 C C . ALA A 1 102 ? -16.830 25.940 24.653 1.00 68.84 101 ALA A C 1
ATOM 688 O O . ALA A 1 102 ? -17.815 26.652 24.849 1.00 70.81 101 ALA A O 1
ATOM 690 N N . GLY A 1 103 ? -15.647 26.421 24.271 1.00 63.65 102 GLY A N 1
ATOM 691 C CA . GLY A 1 103 ? -15.432 27.830 23.966 1.00 63.06 102 GLY A CA 1
ATOM 692 C C . GLY A 1 103 ? -14.859 28.743 25.031 1.00 67.13 102 GLY A C 1
ATOM 693 O O . GLY A 1 103 ? -15.068 29.955 24.944 1.00 68.83 102 GLY A O 1
ATOM 694 N N . ALA A 1 104 ? -14.105 28.202 26.022 1.00 61.90 103 ALA A N 1
ATOM 695 C CA . ALA A 1 104 ? -13.456 29.010 27.068 1.00 60.78 103 ALA A CA 1
ATOM 696 C C . ALA A 1 104 ? -12.430 29.952 26.425 1.00 64.92 103 ALA A C 1
ATOM 697 O O . ALA A 1 104 ? -11.717 29.567 25.494 1.00 64.61 103 ALA A O 1
ATOM 699 N N . ASP A 1 105 ? -12.384 31.190 26.887 1.00 62.34 104 ASP A N 1
ATOM 700 C CA . ASP A 1 105 ? -11.510 32.196 26.294 1.00 62.32 104 ASP A CA 1
ATOM 701 C C . ASP A 1 105 ? -10.107 32.309 26.881 1.00 67.62 104 ASP A C 1
ATOM 702 O O . ASP A 1 105 ? -9.204 32.773 26.179 1.00 69.52 104 ASP A O 1
ATOM 707 N N . ALA A 1 106 ? -9.907 31.829 28.129 1.00 62.44 105 ALA A N 1
ATOM 708 C CA . ALA A 1 106 ? -8.622 31.810 28.849 1.00 61.60 105 ALA A CA 1
ATOM 709 C C . ALA A 1 106 ? -8.718 30.917 30.091 1.00 63.06 105 ALA A C 1
ATOM 710 O O . ALA A 1 106 ? -9.829 30.693 30.590 1.00 63.59 105 ALA A O 1
ATOM 712 N N . PHE A 1 107 ? -7.565 30.433 30.606 1.00 56.55 106 PHE A N 1
ATOM 713 C CA . PHE A 1 107 ? -7.531 29.600 31.813 1.00 55.95 106 PHE A CA 1
ATOM 714 C C . PHE A 1 107 ? -6.607 30.138 32.896 1.00 63.00 106 PHE A C 1
ATOM 715 O O . PHE A 1 107 ? -5.525 30.647 32.609 1.00 63.04 106 PHE A O 1
ATOM 723 N N . LEU A 1 108 ? -7.038 29.995 34.146 1.00 61.97 107 LEU A N 1
ATOM 724 C CA . LEU A 1 108 ? -6.264 30.355 35.323 1.00 63.98 107 LEU A CA 1
ATOM 725 C C . LEU A 1 108 ? -6.226 29.135 36.218 1.00 68.48 107 LEU A C 1
ATOM 726 O O . LEU A 1 108 ? -7.279 28.654 36.645 1.00 68.50 107 LEU A O 1
ATOM 731 N N . ALA A 1 109 ? -5.029 28.571 36.409 1.00 64.74 108 ALA A N 1
ATOM 732 C CA . ALA A 1 109 ? -4.821 27.409 37.259 1.00 64.45 108 ALA A CA 1
ATOM 733 C C . ALA A 1 109 ? -4.703 27.924 38.689 1.00 71.23 108 ALA A C 1
ATOM 734 O O . ALA A 1 109 ? -3.927 28.849 38.967 1.00 71.95 108 ALA A O 1
ATOM 736 N N . TRP A 1 110 ? -5.498 27.343 39.586 1.00 68.66 109 TRP A N 1
ATOM 737 C CA . TRP A 1 110 ? -5.550 27.753 40.978 1.00 70.61 109 TRP A CA 1
ATOM 738 C C . TRP A 1 110 ? -5.243 26.598 41.912 1.00 75.82 109 TRP A C 1
ATOM 739 O O . TRP A 1 110 ? -5.674 25.477 41.654 1.00 75.29 109 TRP A O 1
ATOM 750 N N . GLN A 1 111 ? -4.499 26.866 42.995 1.00 73.62 110 GLN A N 1
ATOM 751 C CA . GLN A 1 111 ? -4.264 25.863 44.020 1.00 74.84 110 GLN A CA 1
ATOM 752 C C . GLN A 1 111 ? -5.201 26.192 45.176 1.00 80.37 110 GLN A C 1
ATOM 753 O O . GLN A 1 111 ? -4.987 27.181 45.887 1.00 82.04 110 GLN A O 1
ATOM 759 N N . ALA A 1 112 ? -6.248 25.370 45.347 1.00 76.33 111 ALA A N 1
ATOM 760 C CA . ALA A 1 112 ? -7.227 25.512 46.421 1.00 77.35 111 ALA A CA 1
ATOM 761 C C . ALA A 1 112 ? -6.784 24.723 47.653 1.00 83.76 111 ALA A C 1
ATOM 762 O O . ALA A 1 112 ? -5.861 23.920 47.564 1.00 82.95 111 ALA A O 1
ATOM 764 N N . ALA A 1 113 ? -7.443 24.961 48.802 1.00 83.84 112 ALA A N 1
ATOM 765 C CA . ALA A 1 113 ? -7.164 24.338 50.104 1.00 86.21 112 ALA A CA 1
ATOM 766 C C . ALA A 1 113 ? -7.116 22.802 50.092 1.00 92.44 112 ALA A C 1
ATOM 767 O O . ALA A 1 113 ? -6.290 22.208 50.789 1.00 93.61 112 ALA A O 1
ATOM 769 N N . ARG A 1 114 ? -7.990 22.176 49.290 1.00 89.56 113 ARG A N 1
ATOM 770 C CA . ARG A 1 114 ? -8.131 20.723 49.175 1.00 90.61 113 ARG A CA 1
ATOM 771 C C . ARG A 1 114 ? -7.385 20.115 47.955 1.00 96.99 113 ARG A C 1
ATOM 772 O O . ARG A 1 114 ? -7.705 19.012 47.504 1.00 95.55 113 ARG A O 1
ATOM 780 N N . CYS A 1 115 ? -6.377 20.849 47.445 1.00 97.20 114 CYS A N 1
ATOM 781 C CA . CYS A 1 115 ? -5.503 20.481 46.328 1.00 97.73 114 CYS A CA 1
ATOM 782 C C . CYS A 1 115 ? -4.174 20.139 46.994 1.00 106.49 114 CYS A C 1
ATOM 783 O O . CYS A 1 115 ? -3.931 18.990 47.377 1.00 107.43 114 CYS A O 1
ATOM 786 N N . VAL A 1 116 ? -3.355 21.195 47.187 1.00 105.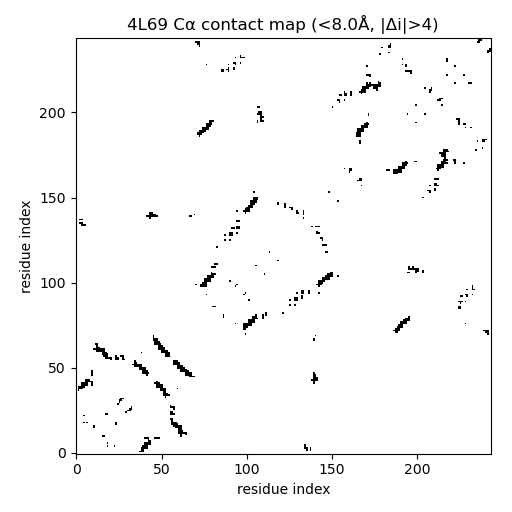82 115 VAL A N 1
ATOM 787 C CA . VAL A 1 116 ? -2.017 21.274 47.791 1.00 108.48 115 VAL A CA 1
ATOM 788 C C . VAL A 1 116 ? -0.996 20.182 47.343 1.00 114.89 115 VAL A C 1
ATOM 789 O O . VAL A 1 116 ? -0.415 19.453 48.157 1.00 116.54 115 VAL A O 1
ATOM 793 N N . ALA A 1 117 ? -0.794 20.103 46.020 1.00 110.90 116 ALA A N 1
ATOM 794 C CA . ALA A 1 117 ? 0.181 19.220 45.389 1.00 111.80 116 ALA A CA 1
ATOM 795 C C . ALA A 1 117 ? 1.372 20.140 45.086 1.00 115.78 116 ALA A C 1
ATOM 796 O O . ALA A 1 117 ? 1.532 20.631 43.962 1.00 114.06 116 ALA A O 1
ATOM 798 N N . ASN A 1 118 ? 2.141 20.448 46.146 1.00 113.98 117 ASN A N 1
ATOM 799 C CA . ASN A 1 118 ? 3.285 21.362 46.145 1.00 114.98 117 ASN A CA 1
ATOM 800 C C . ASN A 1 118 ? 4.243 21.179 44.970 1.00 119.05 117 ASN A C 1
ATOM 801 O O . ASN A 1 118 ? 4.727 20.070 44.737 1.00 120.11 117 ASN A O 1
ATOM 806 N N . TRP A 1 119 ? 4.485 22.267 44.220 1.00 114.10 118 TRP A N 1
ATOM 807 C CA . TRP A 1 119 ? 5.411 22.279 43.090 1.00 113.92 118 TRP A CA 1
ATOM 808 C C . TRP A 1 119 ? 6.438 23.377 43.256 1.00 116.14 118 TRP A C 1
ATOM 809 O O . TRP A 1 119 ? 6.147 24.414 43.855 1.00 115.49 118 TRP A O 1
ATOM 820 N N . ASP A 1 120 ? 7.621 23.168 42.663 1.00 112.02 119 ASP A N 1
ATOM 821 C CA . ASP A 1 120 ? 8.694 24.154 42.623 1.00 112.67 119 ASP A CA 1
ATOM 822 C C . ASP A 1 120 ? 8.426 25.083 41.424 1.00 111.15 119 ASP A C 1
ATOM 823 O O . ASP A 1 120 ? 7.502 24.826 40.641 1.00 107.75 119 ASP A O 1
ATOM 828 N N . GLY A 1 121 ? 9.209 26.156 41.316 1.00 106.90 120 GLY A N 1
ATOM 829 C CA . GLY A 1 121 ? 9.107 27.143 40.245 1.00 104.41 120 GLY A CA 1
ATOM 830 C C . GLY A 1 121 ? 9.181 26.557 38.850 1.00 104.40 120 GLY A C 1
ATOM 831 O O . GLY A 1 121 ? 8.413 26.959 37.972 1.00 101.09 120 GLY A O 1
ATOM 832 N N . ALA A 1 122 ? 10.101 25.587 38.652 1.00 101.50 121 ALA A N 1
ATOM 833 C CA . ALA A 1 122 ? 10.303 24.882 37.387 1.00 99.97 121 ALA A CA 1
ATOM 834 C C . ALA A 1 122 ? 9.099 23.989 37.055 1.00 99.41 121 ALA A C 1
ATOM 835 O O . ALA A 1 122 ? 8.607 24.058 35.931 1.00 96.59 121 ALA A O 1
ATOM 837 N N . ARG A 1 123 ? 8.608 23.190 38.043 1.00 94.51 122 ARG A N 1
ATOM 838 C CA . ARG A 1 123 ? 7.460 22.283 37.919 1.00 91.41 122 ARG A CA 1
ATOM 839 C C . ARG A 1 123 ? 6.175 23.012 37.501 1.00 89.69 122 ARG A C 1
ATOM 840 O O . ARG A 1 123 ? 5.421 22.487 36.677 1.00 87.33 122 ARG A O 1
ATOM 848 N N . VAL A 1 124 ? 5.928 24.214 38.068 1.00 83.92 123 VAL A N 1
ATOM 849 C CA . VAL A 1 124 ? 4.761 25.032 37.724 1.00 80.35 123 VAL A CA 1
ATOM 850 C C . VAL A 1 124 ? 4.889 25.388 36.237 1.00 82.97 123 VAL A C 1
ATOM 851 O O . VAL A 1 124 ? 3.925 25.225 35.490 1.00 80.53 123 VAL A O 1
ATOM 855 N N . ASP A 1 125 ? 6.107 25.800 35.810 1.00 81.02 124 ASP A N 1
ATOM 856 C CA . ASP A 1 125 ? 6.437 26.147 34.429 1.00 80.08 124 ASP A CA 1
ATOM 857 C C . ASP A 1 125 ? 6.246 24.935 33.490 1.00 83.02 124 ASP A C 1
ATOM 858 O O . ASP A 1 125 ? 5.610 25.095 32.450 1.00 81.53 124 ASP A O 1
ATOM 863 N N . LYS A 1 126 ? 6.725 23.723 33.887 1.00 79.70 125 LYS A N 1
ATOM 864 C CA . LYS A 1 126 ? 6.559 22.481 33.115 1.00 78.49 125 LYS A CA 1
ATOM 865 C C . LYS A 1 126 ? 5.067 22.165 32.993 1.00 79.56 125 LYS A C 1
ATOM 866 O O . LYS A 1 126 ? 4.582 21.939 31.880 1.00 78.56 125 LYS A O 1
ATOM 872 N N . GLY A 1 127 ? 4.364 22.204 34.135 1.00 74.22 126 GLY A N 1
ATOM 873 C CA . GLY A 1 127 ? 2.931 21.957 34.260 1.00 71.11 126 GLY A CA 1
ATOM 874 C C . GLY A 1 127 ? 2.070 22.854 33.397 1.00 72.48 126 GLY A C 1
ATOM 875 O O . GLY A 1 127 ? 1.135 22.371 32.756 1.00 70.89 126 GLY A O 1
ATOM 876 N N . LEU A 1 128 ? 2.390 24.162 33.356 1.00 69.00 127 LEU A N 1
ATOM 877 C CA . LEU A 1 128 ? 1.663 25.137 32.540 1.00 67.23 127 LEU A CA 1
ATOM 878 C C . LEU A 1 128 ? 1.919 24.913 31.058 1.00 70.72 127 LEU A C 1
ATOM 879 O O . LEU A 1 128 ? 0.983 25.039 30.268 1.00 68.45 127 LEU A O 1
ATOM 884 N N . ARG A 1 129 ? 3.177 24.568 30.682 1.00 69.43 128 ARG A N 1
ATOM 885 C CA . ARG A 1 129 ? 3.570 24.273 29.293 1.00 69.49 128 ARG A CA 1
ATOM 886 C C . ARG A 1 129 ? 2.805 23.041 28.773 1.00 73.27 128 ARG A C 1
ATOM 887 O O . ARG A 1 129 ? 2.360 23.031 27.621 1.00 72.37 128 ARG A O 1
ATOM 895 N N . ARG A 1 130 ? 2.614 22.030 29.647 1.00 69.95 129 ARG A N 1
ATOM 896 C CA . ARG A 1 130 ? 1.849 20.824 29.343 1.00 69.36 129 ARG A CA 1
ATOM 897 C C . ARG A 1 130 ? 0.386 21.182 29.044 1.00 72.81 129 ARG A C 1
ATOM 898 O O . ARG A 1 130 ? -0.146 20.753 28.020 1.00 72.41 129 ARG A O 1
ATOM 906 N N . TRP A 1 131 ? -0.251 21.966 29.932 1.00 68.42 130 TRP A N 1
ATOM 907 C CA . TRP A 1 131 ? -1.627 22.393 29.757 1.00 66.96 130 TRP A CA 1
ATOM 908 C C . TRP A 1 131 ? -1.807 23.148 28.454 1.00 70.76 130 TRP A C 1
ATOM 909 O O . TRP A 1 131 ? -2.760 22.878 27.727 1.00 70.04 130 TRP A O 1
ATOM 920 N N . ARG A 1 132 ? -0.824 24.006 28.107 1.00 67.32 131 ARG A N 1
ATOM 921 C CA . ARG A 1 132 ? -0.784 24.791 26.873 1.00 65.54 131 ARG A CA 1
ATOM 922 C C . ARG A 1 132 ? -0.784 23.906 25.645 1.00 68.62 131 ARG A C 1
ATOM 923 O O . ARG A 1 132 ? -1.492 24.211 24.681 1.00 67.57 131 ARG A O 1
ATOM 931 N N . ALA A 1 133 ? -0.031 22.783 25.699 1.00 65.89 132 ALA A N 1
ATOM 932 C CA . ALA A 1 133 ? 0.030 21.787 24.629 1.00 65.54 132 ALA A CA 1
ATOM 933 C C . ALA A 1 133 ? -1.365 21.149 24.438 1.00 68.31 132 ALA A C 1
ATOM 934 O O . ALA A 1 133 ? -1.847 21.094 23.308 1.00 68.12 132 ALA A O 1
ATOM 936 N N . VAL A 1 134 ? -2.018 20.735 25.561 1.00 63.41 133 VAL A N 1
ATOM 937 C CA . VAL A 1 134 ? -3.351 20.123 25.651 1.00 62.08 133 VAL A CA 1
ATOM 938 C C . VAL A 1 134 ? 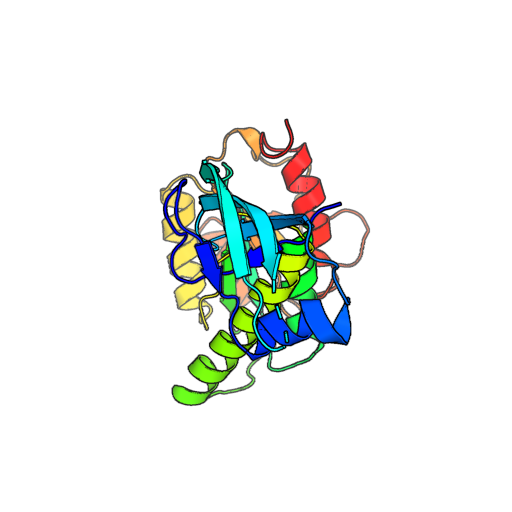-4.416 21.050 25.028 1.00 65.71 133 VAL A C 1
ATOM 939 O O . VAL A 1 134 ? -5.249 20.590 24.236 1.00 65.28 133 VAL A O 1
ATOM 943 N N . VAL A 1 135 ? -4.389 22.346 25.418 1.00 61.57 134 VAL A N 1
ATOM 944 C CA . VAL A 1 135 ? -5.299 23.395 24.954 1.00 59.89 134 VAL A CA 1
ATOM 945 C C . VAL A 1 135 ? -5.059 23.628 23.469 1.00 64.49 134 VAL A C 1
ATOM 946 O O . VAL A 1 135 ? -6.030 23.703 22.727 1.00 64.46 134 VAL A O 1
ATOM 950 N N . ARG A 1 136 ? -3.779 23.688 23.029 1.00 61.48 135 ARG A N 1
ATOM 951 C CA . ARG A 1 136 ? -3.428 23.877 21.614 1.00 61.70 135 ARG A CA 1
ATOM 952 C C . ARG A 1 136 ? -4.041 22.767 20.757 1.00 65.47 135 ARG A C 1
ATOM 953 O O . ARG A 1 136 ? -4.611 23.056 19.712 1.00 65.60 135 ARG A O 1
ATOM 961 N N . SER A 1 137 ? -3.975 21.520 21.232 1.00 62.61 136 SER A N 1
ATOM 962 C CA . SER A 1 137 ? -4.523 20.360 20.540 1.00 63.33 136 SER A CA 1
ATOM 963 C C . SER A 1 137 ? -6.047 20.416 20.443 1.00 66.70 136 SER A C 1
ATOM 964 O O . SER A 1 137 ? -6.584 20.215 19.352 1.00 66.82 136 SER A O 1
ATOM 967 N N . ALA A 1 138 ? -6.737 20.714 21.573 1.00 62.08 137 ALA A N 1
ATOM 968 C CA . ALA A 1 138 ? -8.200 20.818 21.615 1.00 60.79 137 ALA A CA 1
ATOM 969 C C . ALA A 1 138 ? -8.674 21.960 20.728 1.00 65.15 137 ALA A C 1
ATOM 970 O O . ALA A 1 138 ? -9.608 21.763 19.955 1.00 66.07 137 ALA A O 1
ATOM 972 N N . ALA A 1 139 ? -7.971 23.114 20.779 1.00 61.28 138 ALA A N 1
ATOM 973 C CA . ALA A 1 139 ? -8.242 24.317 19.996 1.00 61.21 138 ALA A CA 1
ATOM 974 C C . ALA A 1 139 ? -8.129 24.033 18.501 1.00 68.47 138 ALA A C 1
ATOM 975 O O . ALA A 1 139 ? -8.960 24.512 17.725 1.00 69.13 138 ALA A O 1
ATOM 977 N N . ARG A 1 140 ? -7.122 23.221 18.108 1.00 65.74 139 ARG A N 1
ATOM 978 C CA . ARG A 1 140 ? -6.855 22.828 16.729 1.00 66.30 139 ARG A CA 1
ATOM 979 C C . ARG A 1 140 ? -8.009 22.002 16.203 1.00 70.91 139 ARG A C 1
ATOM 980 O O . ARG A 1 140 ? -8.524 22.301 15.127 1.00 72.27 139 ARG A O 1
ATOM 988 N N . GLN A 1 141 ? -8.430 20.979 16.973 1.00 66.56 140 GLN A N 1
ATOM 989 C CA . GLN A 1 141 ? -9.535 20.086 16.622 1.00 66.60 140 GLN A CA 1
ATOM 990 C C . GLN A 1 141 ? -10.874 20.816 16.631 1.00 68.69 140 GLN A C 1
ATOM 991 O O . GLN A 1 141 ? -11.762 20.464 15.859 1.00 68.24 140 GLN A O 1
ATOM 997 N N . SER A 1 142 ? -10.986 21.881 17.447 1.00 64.55 141 SER A N 1
ATOM 998 C CA . SER A 1 142 ? -12.179 22.735 17.531 1.00 63.74 141 SER A CA 1
ATOM 999 C C . SER A 1 142 ? -12.124 23.864 16.498 1.00 66.78 141 SER A C 1
ATOM 1000 O O . SER A 1 142 ? -12.964 24.765 16.544 1.00 65.79 141 SER A O 1
ATOM 1003 N N . ARG A 1 143 ? -11.124 23.817 15.572 1.00 63.31 142 ARG A N 1
ATOM 1004 C CA . ARG A 1 143 ? -10.877 24.805 14.509 1.00 63.05 142 ARG A CA 1
ATOM 1005 C C . ARG A 1 143 ? -10.890 26.269 15.026 1.00 66.05 142 ARG A C 1
ATOM 1006 O O . ARG A 1 143 ? -11.454 27.156 14.381 1.00 66.92 142 ARG A O 1
ATOM 1014 N N . ARG A 1 144 ? -10.268 26.504 16.201 1.00 61.01 143 ARG A N 1
ATOM 1015 C CA . ARG A 1 144 ? -10.222 27.802 16.883 1.00 60.09 143 ARG A CA 1
ATOM 1016 C C . ARG A 1 144 ? -9.178 28.772 16.346 1.00 65.56 143 ARG A C 1
ATOM 1017 O O . ARG A 1 144 ? -8.001 28.432 16.245 1.00 66.05 143 ARG A O 1
ATOM 1025 N N . ALA A 1 145 ? -9.610 30.000 16.040 1.00 62.92 144 ALA A N 1
ATOM 1026 C CA . ALA A 1 145 ? -8.740 31.072 15.565 1.00 63.30 144 ALA A CA 1
ATOM 1027 C C . ALA A 1 145 ? -7.810 31.546 16.697 1.00 67.01 144 ALA A C 1
ATOM 1028 O O . ALA A 1 145 ? -6.651 31.862 16.446 1.00 67.56 144 ALA A O 1
ATOM 1030 N N . ARG A 1 146 ? -8.326 31.584 17.934 1.00 62.55 145 ARG A N 1
ATOM 1031 C CA . ARG A 1 146 ? -7.580 31.997 19.124 1.00 62.04 145 ARG A CA 1
ATOM 1032 C C . ARG A 1 146 ? -7.446 30.846 20.116 1.00 66.51 145 ARG A C 1
ATOM 1033 O O . ARG A 1 146 ? -8.454 30.302 20.589 1.00 66.03 145 ARG A O 1
ATOM 1041 N N . ILE A 1 147 ? -6.197 30.473 20.422 1.00 63.11 146 ILE A N 1
ATOM 1042 C CA . ILE A 1 147 ? -5.910 29.425 21.401 1.00 62.01 146 ILE A CA 1
ATOM 1043 C C . ILE A 1 147 ? -6.043 30.093 22.796 1.00 65.90 146 ILE A C 1
ATOM 1044 O O . ILE A 1 147 ? -5.339 31.078 23.056 1.00 65.81 146 ILE A O 1
ATOM 1049 N N . PRO A 1 148 ? -6.991 29.649 23.665 1.00 62.24 147 PRO A N 1
ATOM 1050 C CA . PRO A 1 148 ? -7.132 30.308 24.976 1.00 61.99 147 PRO A CA 1
ATOM 1051 C C . PRO A 1 148 ? -5.856 30.203 25.810 1.00 64.68 147 PRO A C 1
ATOM 1052 O O . PRO A 1 148 ? -5.304 29.101 25.908 1.00 65.27 147 PRO A O 1
ATOM 1056 N N . PRO A 1 149 ? -5.338 31.333 26.365 1.00 58.43 148 PRO A N 1
ATOM 1057 C CA . PRO A 1 149 ? -4.116 31.262 27.189 1.00 58.04 148 PRO A CA 1
ATOM 1058 C C . PRO A 1 149 ? -4.290 30.422 28.455 1.00 61.62 148 PRO A C 1
ATOM 1059 O O . PRO A 1 149 ? -5.410 30.179 28.911 1.00 60.04 148 PRO A O 1
ATOM 1063 N N . VAL A 1 150 ? -3.173 29.960 29.011 1.00 59.86 149 VAL A N 1
ATOM 1064 C CA . VAL A 1 150 ? -3.152 29.202 30.263 1.00 59.85 149 VAL A CA 1
ATOM 1065 C C . VAL A 1 150 ? -2.121 29.881 31.143 1.00 66.42 149 VAL A C 1
ATOM 1066 O O . VAL A 1 150 ? -0.973 30.085 30.731 1.00 67.57 149 VAL A O 1
ATOM 1070 N N . ASP A 1 151 ? -2.562 30.304 32.319 1.00 64.21 150 ASP A N 1
ATOM 1071 C CA . ASP A 1 151 ? -1.735 31.011 33.287 1.00 66.31 150 ASP A CA 1
ATOM 1072 C C . ASP A 1 151 ? -2.026 30.512 34.693 1.00 70.07 150 ASP A C 1
ATOM 1073 O O . ASP A 1 151 ? -3.153 30.112 34.991 1.00 69.27 150 ASP A O 1
ATOM 1078 N N . GLY A 1 152 ? -0.995 30.510 35.523 1.00 66.95 151 GLY A N 1
ATOM 1079 C CA . GLY A 1 152 ? -1.065 30.069 36.907 1.00 67.09 151 GLY A CA 1
ATOM 1080 C C . GLY A 1 152 ? 0.301 30.083 37.557 1.00 72.70 151 GLY A C 1
ATOM 1081 O O . GLY A 1 152 ? 1.234 30.649 36.983 1.00 73.48 151 GLY A O 1
ATOM 1082 N N . VAL A 1 153 ? 0.459 29.443 38.741 1.00 69.71 152 VAL A N 1
ATOM 1083 C CA . VAL A 1 153 ? -0.625 28.781 39.484 1.00 68.27 152 VAL A CA 1
ATOM 1084 C C . VAL A 1 153 ? -0.982 29.679 40.655 1.00 73.95 152 VAL A C 1
ATOM 1085 O O . VAL A 1 153 ? -0.170 29.875 41.564 1.00 75.61 152 VAL A O 1
ATOM 1089 N N . LEU A 1 154 ? -2.190 30.246 40.608 1.00 69.72 153 LEU A N 1
ATOM 1090 C CA . LEU A 1 154 ? -2.671 31.190 41.607 1.00 71.03 153 LEU A CA 1
ATOM 1091 C C . LEU A 1 154 ? -2.927 30.603 42.980 1.00 77.37 153 LEU A C 1
ATOM 1092 O O . LEU A 1 154 ? -3.423 29.483 43.112 1.00 76.28 153 LEU A O 1
ATOM 1097 N N . SER A 1 155 ? -2.642 31.400 44.004 1.00 77.30 154 SER A N 1
ATOM 1098 C CA . SER A 1 155 ? -2.974 31.075 45.387 1.00 79.13 154 SER A CA 1
ATOM 1099 C C . SER A 1 155 ? -4.379 31.669 45.607 1.00 86.00 154 SER A C 1
ATOM 1100 O O . SER A 1 155 ? -4.862 32.419 44.740 1.00 85.18 154 SER A O 1
ATOM 1103 N N . THR A 1 156 ? -5.047 31.331 46.731 1.00 84.23 155 THR A N 1
ATOM 1104 C CA . THR A 1 156 ? -6.356 31.918 47.023 1.00 84.15 155 THR A CA 1
ATOM 1105 C C . THR A 1 156 ? -6.227 33.459 47.195 1.00 89.32 155 THR A C 1
ATOM 1106 O O . THR A 1 156 ? -6.933 34.161 46.471 1.00 88.40 155 THR A O 1
ATOM 1110 N N . PRO A 1 157 ? -5.250 34.010 47.984 1.00 87.51 156 PRO A N 1
ATOM 1111 C CA . PRO A 1 157 ? -5.104 35.479 48.057 1.00 88.91 156 PRO A CA 1
ATOM 1112 C C . PRO A 1 157 ? -4.801 36.168 46.720 1.00 91.69 156 PRO A C 1
ATOM 1113 O O . PRO A 1 157 ? -5.120 37.351 46.575 1.00 93.62 156 PRO A O 1
ATOM 1117 N N . MET A 1 158 ? -4.182 35.449 45.756 1.00 84.71 157 MET A N 1
ATOM 1118 C CA . MET A 1 158 ? -3.874 36.008 44.436 1.00 82.92 157 MET A CA 1
ATOM 1119 C C . MET A 1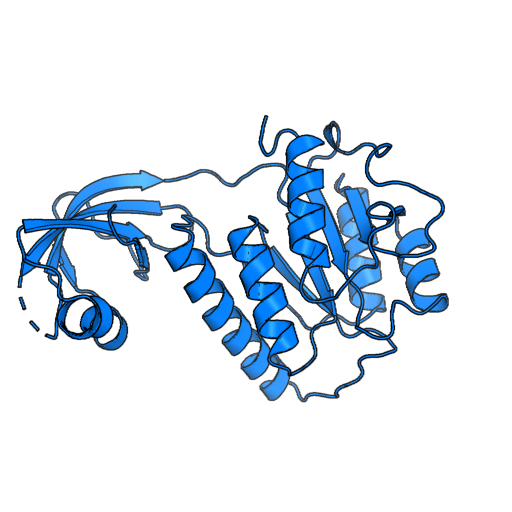 158 ? -5.138 36.039 43.602 1.00 85.25 157 MET A C 1
ATOM 1120 O O . MET A 1 158 ? -5.390 37.021 42.896 1.00 85.41 157 MET A O 1
ATOM 1125 N N . LEU A 1 159 ? -5.936 34.956 43.699 1.00 79.58 158 LEU A N 1
ATOM 1126 C CA . LEU A 1 159 ? -7.212 34.797 43.012 1.00 77.03 158 LEU A CA 1
ATOM 1127 C C . LEU A 1 159 ? -8.226 35.823 43.526 1.00 82.97 158 LEU A C 1
ATOM 1128 O O . LEU A 1 159 ? -8.877 36.485 42.718 1.00 81.84 158 LEU A O 1
ATOM 1133 N N . VAL A 1 160 ? -8.338 35.958 44.867 1.00 81.84 159 VAL A N 1
ATOM 1134 C CA . VAL A 1 160 ? -9.227 36.897 45.551 1.00 84.42 159 VAL A CA 1
ATOM 1135 C C . VAL A 1 160 ? -8.931 38.340 45.098 1.00 91.17 159 VAL A C 1
ATOM 1136 O O . VAL A 1 160 ? -9.870 39.097 44.828 1.00 92.54 159 VAL A O 1
ATOM 1140 N N . GLN A 1 161 ? -7.631 38.693 44.955 1.00 87.63 160 GLN A N 1
ATOM 1141 C CA . GLN A 1 161 ? -7.210 40.009 44.477 1.00 88.65 160 GLN A CA 1
ATOM 1142 C C . GLN A 1 161 ? -7.601 40.209 43.015 1.00 90.49 160 GLN A C 1
ATOM 1143 O O . GLN A 1 161 ? -7.942 41.325 42.622 1.00 91.52 160 GLN A O 1
ATOM 1149 N N . ARG A 1 162 ? -7.559 39.118 42.218 1.00 83.81 161 ARG A N 1
ATOM 1150 C CA . ARG A 1 162 ? -7.921 39.123 40.799 1.00 81.13 161 ARG A CA 1
ATOM 1151 C C . ARG A 1 162 ? -9.439 39.300 40.644 1.00 85.37 161 ARG A C 1
ATOM 1152 O O . ARG A 1 162 ? -9.868 40.047 39.765 1.00 84.62 161 ARG A O 1
ATOM 1160 N N . VAL A 1 163 ? -10.237 38.652 41.531 1.00 82.64 162 VAL A N 1
ATOM 1161 C CA . VAL A 1 163 ? -11.702 38.751 41.570 1.00 82.99 162 VAL A CA 1
ATOM 1162 C C . VAL A 1 163 ? -12.077 40.220 41.884 1.00 91.87 162 VAL A C 1
ATOM 1163 O O . VAL A 1 163 ? -12.882 40.809 41.159 1.00 92.43 162 VAL A O 1
ATOM 1167 N N . ARG A 1 164 ? -11.433 40.821 42.912 1.00 90.85 163 ARG A N 1
ATOM 1168 C CA . ARG A 1 164 ? -11.628 42.220 43.280 1.00 94.26 163 ARG A CA 1
ATOM 1169 C C . ARG A 1 164 ? -11.371 43.129 42.072 1.00 99.33 163 ARG A C 1
ATOM 1170 O O . ARG A 1 164 ? -12.190 44.001 41.785 1.00 101.38 163 ARG A O 1
ATOM 1178 N N . GLU A 1 165 ? -10.266 42.881 41.340 1.00 94.67 164 GLU A N 1
ATOM 1179 C CA . GLU A 1 165 ? -9.864 43.631 40.146 1.00 95.01 164 GLU A CA 1
ATOM 1180 C C . GLU A 1 165 ? -10.845 43.451 38.982 1.00 98.14 164 GLU A C 1
ATOM 1181 O O . GLU A 1 165 ? -11.218 44.444 38.352 1.00 99.36 164 GLU A O 1
ATOM 1187 N N . GLU A 1 166 ? -11.269 42.189 38.712 1.00 91.92 165 GLU A N 1
ATOM 1188 C CA . GLU A 1 166 ? -12.209 41.828 37.646 1.00 89.58 165 GLU A CA 1
ATOM 1189 C C . GLU A 1 166 ? -13.587 42.430 37.876 1.00 95.44 165 GLU A C 1
ATOM 1190 O O . GLU A 1 166 ? -14.127 43.045 36.960 1.00 95.63 165 GLU A O 1
ATOM 1196 N N . VAL A 1 167 ? -14.145 42.272 39.100 1.00 93.48 166 VAL A N 1
ATOM 1197 C CA . VAL A 1 167 ? -15.463 42.796 39.488 1.00 95.85 166 VAL A CA 1
ATOM 1198 C C . VAL A 1 167 ? -15.498 44.313 39.323 1.00 103.23 166 VAL A C 1
ATOM 1199 O O . VAL A 1 167 ? -16.464 44.840 38.767 1.00 104.16 166 VAL A O 1
ATOM 1203 N N . ALA A 1 168 ? -14.418 44.998 39.750 1.00 101.27 167 ALA A N 1
ATOM 1204 C CA . ALA A 1 168 ? -14.261 46.447 39.638 1.00 104.13 167 ALA A CA 1
ATOM 1205 C C . ALA A 1 168 ? -14.288 46.891 38.169 1.00 106.95 167 ALA A C 1
ATOM 1206 O O . ALA A 1 168 ? -14.858 47.940 37.863 1.00 109.86 167 ALA A O 1
ATOM 1208 N N . ALA A 1 169 ? -13.715 46.063 37.264 1.00 98.73 168 ALA A N 1
ATOM 1209 C CA . ALA A 1 169 ? -13.647 46.297 35.817 1.00 96.86 168 ALA A CA 1
ATOM 1210 C C . ALA A 1 169 ? -14.930 45.880 35.077 1.00 98.85 168 ALA A C 1
ATOM 1211 O O . ALA A 1 169 ? -14.954 45.864 33.839 1.00 97.33 168 ALA A O 1
ATOM 1213 N N . GLY A 1 170 ? -15.971 45.543 35.842 1.00 95.15 169 GLY A N 1
ATOM 1214 C CA . GLY A 1 170 ? -17.280 45.158 35.325 1.00 93.89 169 GLY A CA 1
ATOM 1215 C C . GLY A 1 170 ? -17.464 43.711 34.916 1.00 92.54 16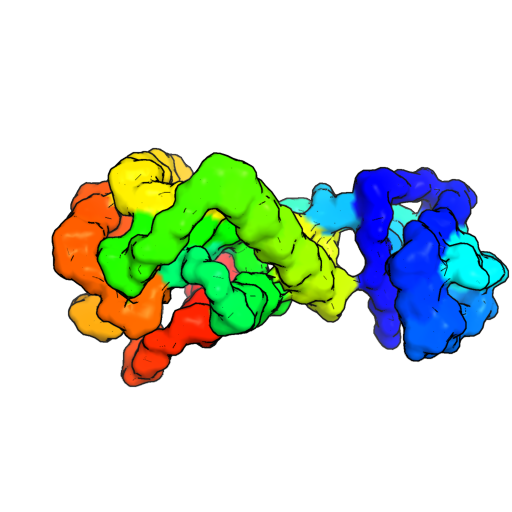9 GLY A C 1
ATOM 1216 O O . GLY A 1 170 ? -18.376 43.412 34.142 1.00 91.62 169 GLY A O 1
ATOM 1217 N N . ALA A 1 171 ? -16.633 42.801 35.443 1.00 86.15 170 ALA A N 1
ATOM 1218 C CA . ALA A 1 171 ? -16.737 41.373 35.144 1.00 82.74 170 ALA A CA 1
ATOM 1219 C C . ALA A 1 171 ? -17.651 40.652 36.130 1.00 87.13 170 ALA A C 1
ATOM 1220 O O . ALA A 1 171 ? -17.711 41.030 37.307 1.00 89.93 170 ALA A O 1
ATOM 1222 N N . ALA A 1 172 ? -18.362 39.615 35.650 1.00 80.44 171 ALA A N 1
ATOM 1223 C CA . ALA A 1 172 ? -19.235 38.785 36.479 1.00 80.06 171 ALA A CA 1
ATOM 1224 C C . ALA A 1 172 ? -18.457 37.527 36.873 1.00 83.34 171 ALA A C 1
ATOM 1225 O O . ALA A 1 172 ? -18.122 36.701 36.010 1.00 82.21 171 ALA A O 1
ATOM 1227 N N . VAL A 1 173 ? -18.111 37.415 38.165 1.00 79.57 172 VAL A N 1
ATOM 1228 C CA . VAL A 1 173 ? -17.348 36.277 38.679 1.00 76.78 172 VAL A CA 1
ATOM 1229 C C . VAL A 1 173 ? -18.303 35.289 39.343 1.00 81.06 172 VAL A C 1
ATOM 1230 O O . VAL A 1 173 ? -18.947 35.608 40.346 1.00 82.80 172 VAL A O 1
ATOM 1234 N N . LEU A 1 174 ? -18.422 34.097 38.744 1.00 75.57 173 LEU A N 1
ATOM 1235 C CA . LEU A 1 174 ? -19.323 33.047 39.221 1.00 74.90 173 LEU A CA 1
ATOM 1236 C C . LEU A 1 174 ? -18.537 31.877 39.785 1.00 75.36 173 LEU A C 1
ATOM 1237 O O . LEU A 1 174 ? -17.676 31.325 39.094 1.00 72.29 173 LEU A O 1
ATOM 1242 N N . VAL A 1 175 ? -18.809 31.526 41.052 1.00 72.93 174 VAL A N 1
ATOM 1243 C CA . VAL A 1 175 ? -18.164 30.400 41.732 1.00 72.25 174 VAL A CA 1
ATOM 1244 C C . VAL A 1 175 ? -19.130 29.216 41.644 1.00 76.58 174 VAL A C 1
ATOM 1245 O O . VAL A 1 175 ? -20.206 29.260 42.249 1.00 77.46 174 VAL A O 1
ATOM 1249 N N . LEU A 1 176 ? -18.772 28.184 40.858 1.00 72.16 175 LEU A N 1
ATOM 1250 C CA . LEU A 1 176 ? -19.643 27.017 40.723 1.00 72.71 175 LEU A CA 1
ATOM 1251 C C . LEU A 1 176 ? -19.592 26.199 42.012 1.00 80.36 175 LEU A C 1
ATOM 1252 O O . LEU A 1 176 ? -18.629 25.467 42.262 1.00 78.93 175 LEU A O 1
ATOM 1257 N N . HIS A 1 177 ? -20.614 26.396 42.857 1.00 81.02 176 HIS A N 1
ATOM 1258 C CA . HIS A 1 177 ? -20.737 25.754 44.155 1.00 83.51 176 HIS A CA 1
ATOM 1259 C C . HIS A 1 177 ? -22.056 25.015 44.293 1.00 91.93 176 HIS A C 1
ATOM 1260 O O . HIS A 1 177 ? -23.120 25.557 43.984 1.00 91.93 176 HIS A O 1
ATOM 1267 N N . GLU A 1 178 ? -21.966 23.757 44.738 1.00 92.33 177 GLU A N 1
ATOM 1268 C CA . GLU A 1 178 ? -23.084 22.830 44.922 1.00 95.46 177 GLU A CA 1
ATOM 1269 C C . GLU A 1 178 ? -24.155 23.344 45.876 1.00 104.46 177 GLU A C 1
ATOM 1270 O O . GLU A 1 178 ? -25.325 23.404 45.492 1.00 105.84 177 GLU A O 1
ATOM 1276 N N . GLU A 1 179 ? -23.764 23.725 47.107 1.00 103.13 178 GLU A N 1
ATOM 1277 C CA . GLU A 1 179 ? -24.710 24.230 48.104 1.00 106.44 178 GLU A CA 1
ATOM 1278 C C . GLU A 1 179 ? -24.966 25.749 48.044 1.00 110.46 178 GLU A C 1
ATOM 1279 O O . GLU A 1 179 ? -25.242 26.377 49.069 1.00 113.27 178 GLU A O 1
ATOM 1285 N N . ALA A 1 180 ? -24.920 26.324 46.828 1.00 104.27 179 ALA A N 1
ATOM 1286 C CA . ALA A 1 180 ? -25.173 27.744 46.596 1.00 104.81 179 ALA A CA 1
ATOM 1287 C C . ALA A 1 180 ? -26.670 28.018 46.618 1.00 111.61 179 ALA A C 1
ATOM 1288 O O . ALA A 1 180 ? -27.450 27.246 46.053 1.00 111.26 179 ALA A O 1
ATOM 1290 N N . THR A 1 181 ? -27.072 29.112 47.280 1.00 110.91 180 THR A N 1
ATOM 1291 C CA . THR A 1 181 ? -28.485 29.494 47.379 1.00 113.90 180 THR A CA 1
ATOM 1292 C C . THR A 1 181 ? -28.955 30.266 46.130 1.00 117.82 180 THR A C 1
ATOM 1293 O O . THR A 1 181 ? -30.157 30.513 45.978 1.00 120.51 180 THR A O 1
ATOM 1297 N N . GLU A 1 182 ? -28.005 30.631 45.236 1.00 110.57 181 GLU A N 1
ATOM 1298 C CA . GLU A 1 182 ? -28.277 31.381 44.011 1.00 109.17 181 GLU A CA 1
ATOM 1299 C C . GLU A 1 182 ? -28.093 30.512 42.779 1.00 109.50 181 GLU A C 1
ATOM 1300 O O . GLU A 1 182 ? -27.169 29.698 42.732 1.00 106.73 181 GLU A O 1
ATOM 1306 N N . ARG A 1 183 ? -28.973 30.695 41.780 1.00 106.35 182 ARG A N 1
ATOM 1307 C CA . ARG A 1 183 ? -28.963 29.954 40.515 1.00 103.66 182 ARG A CA 1
ATOM 1308 C C . ARG A 1 183 ? -28.340 30.776 39.397 1.00 104.85 182 ARG A C 1
ATOM 1309 O O . ARG A 1 183 ? -28.514 31.999 39.372 1.00 105.60 182 ARG A O 1
ATOM 1311 N N . ILE A 1 184 ? -27.634 30.095 38.459 1.00 97.99 183 ILE A N 1
ATOM 1312 C CA . ILE A 1 184 ? -26.983 30.698 37.286 1.00 95.80 183 ILE A CA 1
ATOM 1313 C C . ILE A 1 184 ? -27.988 31.455 36.403 1.00 103.27 183 ILE A C 1
ATOM 1314 O O . ILE A 1 184 ? -27.657 32.519 35.877 1.00 102.20 183 ILE A O 1
ATOM 1319 N N . VAL A 1 185 ? -29.223 30.912 36.289 1.00 104.03 184 VAL A N 1
ATOM 1320 C CA . VAL A 1 185 ? -30.363 31.440 35.523 1.00 106.83 184 VAL A CA 1
ATOM 1321 C C . VAL A 1 185 ? -30.642 32.896 35.917 1.00 114.28 184 VAL A C 1
ATOM 1322 O O . VAL A 1 185 ? -30.622 33.781 35.057 1.00 113.95 184 VAL A O 1
ATOM 1326 N N . ASP A 1 186 ? -30.867 33.135 37.223 1.00 113.91 185 ASP A N 1
ATOM 1327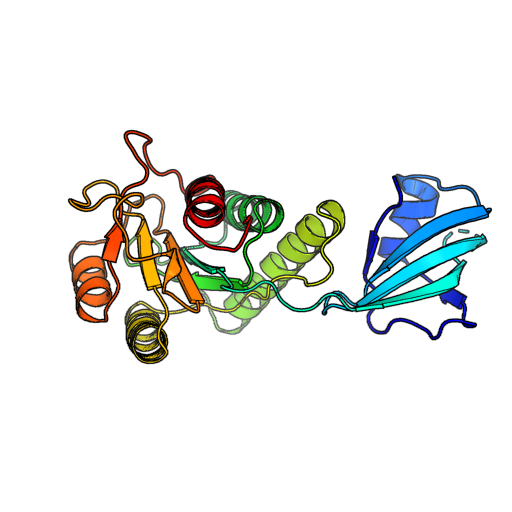 C CA . ASP A 1 186 ? -31.132 34.463 37.768 1.00 116.88 185 ASP A CA 1
ATOM 1328 C C . ASP A 1 186 ? -29.841 35.204 38.153 1.00 120.68 185 ASP A C 1
ATOM 1329 O O . ASP A 1 186 ? -29.562 35.427 39.334 1.00 121.82 185 ASP A O 1
ATOM 1334 N N . ILE A 1 187 ? -29.048 35.568 37.135 1.00 115.54 186 ILE A N 1
ATOM 1335 C CA . ILE A 1 187 ? -27.801 36.313 37.304 1.00 114.52 186 ILE A CA 1
ATOM 1336 C C . ILE A 1 187 ? -27.694 37.428 36.256 1.00 120.64 186 ILE A C 1
ATOM 1337 O O . ILE A 1 187 ? -28.154 37.244 35.121 1.00 120.17 186 ILE A O 1
ATOM 1342 N N . ALA A 1 188 ? -27.107 38.583 36.640 1.00 119.05 187 ALA A N 1
ATOM 1343 C CA . ALA A 1 188 ? -26.942 39.761 35.775 1.00 120.20 187 ALA A CA 1
ATOM 1344 C C . ALA A 1 188 ? -25.923 39.541 34.621 1.00 122.21 187 ALA A C 1
ATOM 1345 O O . ALA A 1 188 ? -25.119 40.428 34.312 1.00 122.16 187 ALA A O 1
ATOM 1347 N N . ALA A 1 189 ? -26.013 38.367 33.958 1.00 116.79 188 ALA A N 1
ATOM 1348 C CA . ALA A 1 189 ? -25.138 37.886 32.885 1.00 113.66 188 ALA A CA 1
ATOM 1349 C C . ALA A 1 189 ? -25.028 38.742 31.612 1.00 117.07 188 ALA A C 1
ATOM 1350 O O . ALA A 1 189 ? -23.903 39.004 31.166 1.00 115.49 188 ALA A O 1
ATOM 1352 N N . ALA A 1 190 ? -26.173 39.147 31.011 1.00 114.21 189 ALA A N 1
ATOM 1353 C CA . ALA A 1 190 ? -26.200 39.922 29.761 1.00 113.78 189 ALA A CA 1
ATOM 1354 C C . ALA A 1 190 ? -25.600 41.341 29.849 1.00 117.21 189 ALA A C 1
ATOM 1355 O O . ALA A 1 190 ? -25.083 41.849 28.846 1.00 115.94 189 ALA A O 1
ATOM 1357 N N . GLN A 1 191 ? -25.653 41.961 31.048 1.00 114.34 190 GLN A N 1
ATOM 1358 C CA . GLN A 1 191 ? -25.115 43.297 31.318 1.00 115.11 190 GLN A CA 1
ATOM 1359 C C . GLN A 1 191 ? -23.578 43.305 31.453 1.00 114.44 190 GLN A C 1
ATOM 1360 O O . GLN A 1 191 ? -22.948 44.327 31.170 1.00 115.07 190 GLN A O 1
ATOM 1362 N N . ALA A 1 192 ? -22.985 42.171 31.885 1.00 106.03 191 ALA A N 1
ATOM 1363 C CA . ALA A 1 192 ? -21.545 42.013 32.103 1.00 102.59 191 ALA A CA 1
ATOM 1364 C C . ALA A 1 192 ? -20.715 42.009 30.825 1.00 101.85 191 ALA A C 1
ATOM 1365 O O . ALA A 1 192 ? -21.055 41.319 29.854 1.00 99.89 191 ALA A O 1
ATOM 1367 N N . GLY A 1 193 ? -19.617 42.764 30.864 1.00 96.47 192 GLY A N 1
ATOM 1368 C CA . GLY A 1 193 ? -18.672 42.904 29.762 1.00 93.98 192 GLY A CA 1
ATOM 1369 C C . GLY A 1 193 ? -17.615 41.821 29.711 1.00 93.05 192 GLY A C 1
ATOM 1370 O O . GLY A 1 193 ? -16.891 41.709 28.719 1.00 91.68 192 GLY A O 1
ATOM 1371 N N . SER A 1 194 ? -17.525 41.010 30.783 1.00 86.80 193 SER A N 1
ATOM 1372 C CA . SER A 1 194 ? -16.578 39.905 30.956 1.00 82.79 193 SER A CA 1
ATOM 1373 C C . SER A 1 194 ? -17.142 38.916 31.978 1.00 83.95 193 SER A C 1
ATOM 1374 O O . SER A 1 194 ? -17.992 39.298 32.778 1.00 86.28 193 SER A O 1
ATOM 1377 N N . LEU A 1 195 ? -16.677 37.655 31.955 1.00 76.03 194 LEU A N 1
ATOM 1378 C CA . LEU A 1 195 ? -17.109 36.613 32.898 1.00 74.21 194 LEU A CA 1
ATOM 1379 C C . LEU A 1 195 ? -15.960 35.732 33.335 1.00 74.22 194 LEU A C 1
ATOM 1380 O O . LEU A 1 195 ? -15.042 35.469 32.555 1.00 71.31 194 LEU A O 1
ATOM 1385 N N . MET A 1 196 ? -16.050 35.223 34.570 1.00 71.06 195 MET A N 1
ATOM 1386 C CA . MET A 1 196 ? -15.044 34.339 35.152 1.00 69.58 195 MET A CA 1
ATOM 1387 C C . MET A 1 196 ? -15.712 33.190 35.916 1.00 71.22 195 MET A C 1
ATOM 1388 O O . MET A 1 196 ? -16.368 33.435 36.930 1.00 73.00 195 MET A O 1
ATOM 1393 N N . LEU A 1 197 ? -15.593 31.949 35.404 1.00 64.05 196 LEU A N 1
ATOM 1394 C CA . LEU A 1 197 ? -16.165 30.760 36.054 1.00 62.78 196 LEU A CA 1
ATOM 1395 C C . LEU A 1 197 ? -15.110 30.137 36.962 1.00 66.36 196 LEU A C 1
ATOM 1396 O O . LEU A 1 197 ? -14.019 29.807 36.487 1.00 65.20 196 LEU A O 1
ATOM 1401 N N . VAL A 1 198 ? -15.420 30.008 38.268 1.00 62.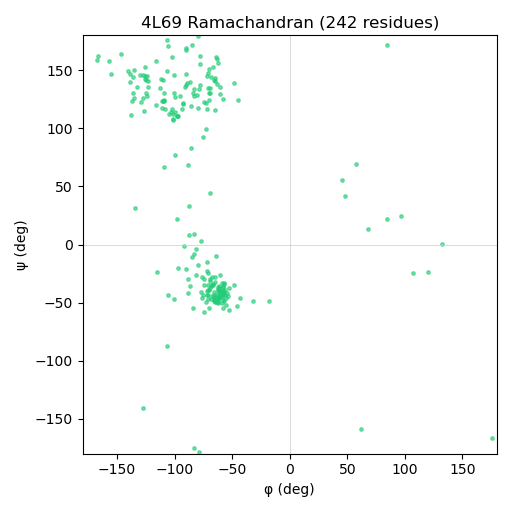90 197 VAL A N 1
ATOM 1402 C CA . VAL A 1 198 ? -14.499 29.440 39.250 1.00 62.56 197 VAL A CA 1
ATOM 1403 C C . VAL A 1 198 ? -14.929 28.017 39.572 1.00 67.62 197 VAL A C 1
ATOM 1404 O O . VAL A 1 198 ? -16.017 27.804 40.101 1.00 68.63 197 VAL A O 1
ATOM 1408 N N . VAL A 1 199 ? -14.084 27.043 39.205 1.00 64.56 198 VAL A N 1
ATOM 1409 C CA . VAL A 1 199 ? -14.300 25.612 39.439 1.00 64.43 198 VAL A CA 1
ATOM 1410 C C . VAL A 1 199 ? -13.281 25.139 40.468 1.00 69.42 198 VAL A C 1
ATOM 1411 O O . VAL A 1 199 ? -12.073 25.219 40.226 1.00 67.41 198 VAL A O 1
ATOM 1415 N N . GLY A 1 200 ? -13.786 24.675 41.607 1.00 68.68 199 GLY A N 1
ATOM 1416 C CA . GLY A 1 200 ? -12.961 24.173 42.695 1.00 70.11 199 GLY A CA 1
ATOM 1417 C C . GLY A 1 200 ? -12.459 22.758 42.469 1.00 75.26 199 GLY A C 1
ATOM 1418 O O . GLY A 1 200 ? -12.746 22.155 41.423 1.00 73.17 199 GLY A O 1
ATOM 1419 N N . PRO A 1 201 ? -11.697 22.193 43.442 1.00 74.55 200 PRO A N 1
ATOM 1420 C CA . PRO A 1 201 ? -11.201 20.822 43.269 1.00 74.61 200 PRO A CA 1
ATOM 1421 C C . PRO A 1 201 ? -12.270 19.775 43.582 1.00 81.16 200 PRO A C 1
ATOM 1422 O O . PRO A 1 201 ? -13.398 20.114 43.954 1.00 80.52 200 PRO A O 1
ATOM 1426 N N . GLU A 1 202 ? -11.895 18.493 43.436 1.00 80.23 201 GLU A N 1
ATOM 1427 C CA . GLU A 1 202 ? -12.722 17.305 43.657 1.00 81.45 201 GLU A CA 1
ATOM 1428 C C . GLU A 1 202 ? -13.279 17.274 45.072 1.00 86.29 201 GLU A C 1
ATOM 1429 O O . GLU A 1 202 ? -14.416 16.844 45.267 1.00 87.87 201 GLU A O 1
ATOM 1435 N N . GLY A 1 203 ? -12.499 17.786 46.026 1.00 81.73 202 GLY A N 1
ATOM 1436 C CA . GLY A 1 203 ? -12.887 17.894 47.427 1.00 82.83 202 GLY A CA 1
ATOM 1437 C C . GLY A 1 203 ? -13.762 19.098 47.728 1.00 86.12 202 GLY A C 1
ATOM 1438 O O . GLY A 1 203 ? -14.227 19.254 48.856 1.00 88.31 202 GLY A O 1
ATOM 1439 N N . GLY A 1 204 ? -13.992 19.940 46.722 1.00 80.13 203 GLY A N 1
ATOM 1440 C CA . GLY A 1 204 ? -14.819 21.137 46.830 1.00 79.70 203 GLY A CA 1
ATOM 1441 C C . GLY A 1 204 ? -14.088 22.344 47.370 1.00 83.63 203 GLY A C 1
ATOM 1442 O O . GLY A 1 204 ? -12.940 22.240 47.806 1.00 83.64 203 GLY A O 1
ATOM 1443 N N . ILE A 1 205 ? -14.755 23.505 47.329 1.00 80.41 204 ILE A N 1
ATOM 1444 C CA . ILE A 1 205 ? -14.231 24.772 47.846 1.00 80.88 204 ILE A CA 1
ATOM 1445 C C . ILE A 1 205 ? -14.509 24.826 49.363 1.00 87.90 204 ILE A C 1
ATOM 1446 O O . ILE A 1 205 ? -15.643 24.572 49.786 1.00 88.64 204 ILE A O 1
ATOM 1451 N N . ALA A 1 206 ? -13.472 25.144 50.171 1.00 85.69 205 ALA A N 1
ATOM 1452 C CA . ALA A 1 206 ? -13.593 25.262 51.627 1.00 88.22 205 ALA A CA 1
ATOM 1453 C C . ALA A 1 206 ? -14.412 26.519 51.988 1.00 93.53 205 ALA A C 1
ATOM 1454 O O . ALA A 1 206 ? -14.409 27.474 51.204 1.00 91.54 205 ALA A O 1
ATOM 1456 N N . PRO A 1 207 ? -15.146 26.534 53.133 1.00 93.54 206 PRO A N 1
ATOM 1457 C CA . PRO A 1 207 ? -15.971 27.718 53.475 1.00 95.32 206 PRO A CA 1
ATOM 1458 C C . PRO A 1 207 ? -15.211 29.043 53.610 1.00 100.58 206 PRO A C 1
ATOM 1459 O O . PRO A 1 207 ? -15.753 30.103 53.284 1.00 101.03 206 PRO A O 1
ATOM 1463 N N . ASP A 1 208 ? -13.958 28.967 54.085 1.00 97.00 207 ASP A N 1
ATOM 1464 C CA . ASP A 1 208 ? -13.043 30.090 54.287 1.00 97.76 207 ASP A CA 1
ATOM 1465 C C . ASP A 1 208 ? -12.658 30.733 52.951 1.00 97.20 207 ASP A C 1
ATOM 1466 O O . ASP A 1 208 ? -12.611 31.960 52.861 1.00 97.01 207 ASP A O 1
ATOM 1471 N N . GLU A 1 209 ? -12.413 29.896 51.913 1.00 90.44 208 GLU A N 1
ATOM 1472 C CA . GLU A 1 209 ? -12.057 30.308 50.544 1.00 87.16 208 GLU A CA 1
ATOM 1473 C C . GLU A 1 209 ? -13.272 30.932 49.878 1.00 89.89 208 GLU A C 1
ATOM 1474 O O . GLU A 1 209 ? -13.152 31.966 49.215 1.00 89.25 208 GLU A O 1
ATOM 1480 N N . LEU A 1 210 ? -14.435 30.256 50.012 1.00 85.69 209 LEU A N 1
ATOM 1481 C CA . LEU A 1 210 ? -15.710 30.670 49.448 1.00 85.07 209 LEU A CA 1
ATOM 1482 C C . LEU A 1 210 ? -16.092 32.055 49.957 1.00 91.96 209 LEU A C 1
ATOM 1483 O O . LEU A 1 210 ? -16.429 32.920 49.147 1.00 91.66 209 LEU A O 1
ATOM 1488 N N . ALA A 1 211 ? -15.988 32.279 51.284 1.00 91.17 210 ALA A N 1
ATOM 1489 C CA . ALA A 1 211 ? -16.268 33.574 51.906 1.00 93.87 210 ALA A CA 1
ATOM 1490 C C . ALA A 1 211 ? -15.308 34.641 51.355 1.00 97.25 210 ALA A C 1
ATOM 1491 O O . ALA A 1 211 ? -15.765 35.712 50.961 1.00 98.32 210 ALA A O 1
ATOM 1493 N N . ALA A 1 212 ? -14.001 34.309 51.250 1.00 91.72 211 ALA A N 1
ATOM 1494 C CA . ALA A 1 212 ? -12.955 35.190 50.728 1.00 91.16 211 ALA A CA 1
ATOM 1495 C C . ALA A 1 212 ? -13.252 35.624 49.293 1.00 93.38 211 ALA A C 1
ATOM 1496 O O . ALA A 1 212 ? -13.125 36.810 48.972 1.00 94.46 211 ALA A O 1
ATOM 1498 N N . LEU A 1 213 ? -13.691 34.669 48.447 1.00 86.88 212 LEU A N 1
ATOM 1499 C CA . LEU A 1 213 ? -14.040 34.913 47.049 1.00 84.14 212 LEU A CA 1
ATOM 1500 C C . LEU A 1 213 ? -15.344 35.693 46.930 1.00 90.01 212 LEU A C 1
ATOM 1501 O O . LEU A 1 213 ? -15.398 36.641 46.147 1.00 88.76 212 LEU A O 1
ATOM 1506 N N . THR A 1 214 ? -16.382 35.322 47.726 1.00 89.41 213 THR A N 1
ATOM 1507 C CA . THR A 1 214 ? -17.683 36.010 47.710 1.00 91.41 213 THR A CA 1
ATOM 1508 C C . THR A 1 214 ? -17.599 37.437 48.231 1.00 99.96 213 THR A C 1
ATOM 1509 O O . THR A 1 214 ? -18.296 38.313 47.709 1.00 100.78 213 THR A O 1
ATOM 1513 N N . ASP A 1 215 ? -16.715 37.677 49.225 1.00 99.17 214 ASP A N 1
ATOM 1514 C CA . ASP A 1 215 ? -16.480 39.004 49.799 1.00 103.02 214 ASP A CA 1
ATOM 1515 C C . ASP A 1 215 ? -15.767 39.906 48.783 1.00 104.92 214 ASP A C 1
ATOM 1516 O O . ASP A 1 215 ? -15.968 41.122 48.798 1.00 107.49 214 ASP A O 1
ATOM 1521 N N . ALA A 1 216 ? -14.948 39.303 47.897 1.00 97.12 215 ALA A N 1
ATOM 1522 C CA . ALA A 1 216 ? -14.221 40.016 46.846 1.00 95.55 215 ALA A CA 1
ATOM 1523 C C . ALA A 1 216 ? -15.144 40.524 45.722 1.00 98.63 215 ALA A C 1
ATOM 1524 O O . ALA A 1 216 ? -14.812 41.509 45.062 1.00 99.21 215 ALA A O 1
ATOM 1526 N N . GLY A 1 217 ? -16.296 39.874 45.544 1.00 93.88 216 GLY A N 1
ATOM 1527 C CA . GLY A 1 217 ? -17.279 40.234 44.527 1.00 93.34 216 GLY A CA 1
ATOM 1528 C C . GLY A 1 217 ? -17.800 39.068 43.708 1.00 94.75 216 GLY A C 1
ATOM 1529 O O . GLY A 1 217 ? -18.621 39.262 42.805 1.00 94.36 216 GLY A O 1
ATOM 1530 N N . ALA A 1 218 ? -17.316 37.847 44.000 1.00 88.77 217 ALA A N 1
ATOM 1531 C CA . ALA A 1 218 ? -17.764 36.640 43.313 1.00 85.38 217 ALA A CA 1
ATOM 1532 C C . ALA A 1 218 ? -19.116 36.222 43.879 1.00 90.54 217 ALA A C 1
ATOM 1533 O O . ALA A 1 218 ? -19.449 36.596 45.001 1.00 93.85 217 ALA A O 1
ATOM 1535 N N . VAL A 1 219 ? -19.911 35.485 43.098 1.00 84.40 218 VAL A N 1
ATOM 1536 C CA . VAL A 1 219 ? -21.218 34.999 43.541 1.00 84.78 218 VAL A CA 1
ATOM 1537 C C . VAL A 1 219 ? -21.236 33.487 43.380 1.00 86.36 218 VAL A C 1
ATOM 1538 O O . VAL A 1 219 ? -20.919 32.993 42.293 1.00 83.41 218 VAL A O 1
ATOM 1542 N N . ALA A 1 220 ? -21.589 32.754 44.458 1.00 84.17 219 ALA A N 1
ATOM 1543 C CA . ALA A 1 220 ? -21.694 31.297 44.412 1.00 82.59 219 ALA A CA 1
ATOM 1544 C C . ALA A 1 220 ? -22.969 30.980 43.655 1.00 88.16 219 ALA A C 1
ATOM 1545 O O . ALA A 1 220 ? -24.040 31.489 43.981 1.00 90.49 219 ALA A O 1
ATOM 1547 N N . VAL A 1 221 ? -22.822 30.223 42.579 1.00 83.76 220 VAL A N 1
ATOM 1548 C CA . VAL A 1 221 ? -23.902 29.874 41.676 1.00 84.04 220 VAL A CA 1
ATOM 1549 C C . VAL A 1 221 ? -23.949 28.348 41.484 1.00 88.47 220 VAL A C 1
ATOM 1550 O O . VAL A 1 221 ? -22.908 27.680 41.534 1.00 86.13 220 VAL A O 1
ATOM 1554 N N . ARG A 1 222 ? -25.165 27.807 41.321 1.00 87.74 221 ARG A N 1
ATOM 1555 C CA . ARG A 1 222 ? -25.432 26.377 41.156 1.00 87.63 221 ARG A CA 1
ATOM 1556 C C . ARG A 1 222 ? -25.812 26.056 39.701 1.00 91.21 221 ARG A C 1
ATOM 1557 O O . ARG A 1 222 ? -26.400 26.898 39.019 1.00 91.22 221 ARG A O 1
ATOM 1565 N N . LEU A 1 223 ? -25.486 24.840 39.233 1.00 87.55 222 LEU A N 1
ATOM 1566 C CA . LEU A 1 223 ? -25.839 24.405 37.880 1.00 87.07 222 LEU A CA 1
ATOM 1567 C C . LEU A 1 223 ? -26.924 23.341 37.955 1.00 94.22 222 LEU A C 1
ATOM 1568 O O . LEU A 1 223 ? -26.691 22.177 37.630 1.00 93.59 222 LEU A O 1
ATOM 1573 N N . GLY A 1 224 ? -28.100 23.749 38.404 1.00 94.13 223 GLY A N 1
ATOM 1574 C CA . GLY A 1 224 ? -29.247 22.861 38.533 1.00 96.63 223 GLY A CA 1
ATOM 1575 C C . GLY A 1 224 ? -29.046 21.711 39.507 1.00 101.29 223 GLY A C 1
ATOM 1576 O O . GLY A 1 224 ? -28.164 21.781 40.375 1.00 100.06 223 GLY A O 1
ATOM 1577 N N . PRO A 1 225 ? -29.850 20.619 39.375 1.00 99.41 224 PRO A N 1
ATOM 1578 C CA . PRO A 1 225 ? -29.709 19.483 40.306 1.00 100.06 224 PRO A CA 1
ATOM 1579 C C . PRO A 1 225 ? -28.437 18.671 40.086 1.00 100.44 224 PRO A C 1
ATOM 1580 O O . PRO A 1 225 ? -28.049 17.888 40.955 1.00 100.79 224 PRO A O 1
ATOM 1584 N N . THR A 1 226 ? -27.791 18.875 38.926 1.00 93.52 225 THR A N 1
ATOM 1585 C CA . THR A 1 226 ? -26.567 18.203 38.497 1.00 90.62 225 THR A CA 1
ATOM 1586 C C . THR A 1 226 ? -25.421 18.408 39.501 1.00 92.27 225 THR A C 1
ATOM 1587 O O . THR A 1 226 ? -25.112 19.550 39.860 1.00 91.51 225 THR A O 1
ATOM 1591 N N . VAL A 1 227 ? -24.826 17.293 39.979 1.00 87.29 226 VAL A N 1
ATOM 1592 C CA . VAL A 1 227 ? -23.670 17.321 40.883 1.00 85.31 226 VAL A CA 1
ATOM 1593 C C . VAL A 1 227 ? -22.460 17.749 40.030 1.00 88.09 226 VAL A C 1
ATOM 1594 O O . VAL A 1 227 ? -22.162 17.125 38.999 1.00 86.39 226 VAL A O 1
ATOM 1598 N N . LEU A 1 228 ? -21.825 18.863 40.435 1.00 85.21 227 LEU A N 1
ATOM 1599 C CA . LEU A 1 228 ? -20.686 19.475 39.746 1.00 83.34 227 LEU A CA 1
ATOM 1600 C C . LEU A 1 228 ? -19.473 18.558 39.758 1.00 86.96 227 LEU A C 1
ATOM 1601 O O . LEU A 1 228 ? -18.953 18.227 40.824 1.00 88.59 227 LEU A O 1
ATOM 1606 N N . ARG A 1 229 ? -19.056 18.121 38.573 1.00 81.33 228 ARG A N 1
ATOM 1607 C CA . ARG A 1 229 ? -17.921 17.226 38.392 1.00 80.45 228 ARG A CA 1
ATOM 1608 C C . ARG A 1 229 ? -16.786 18.013 37.748 1.00 84.23 228 ARG A C 1
ATOM 1609 O O . ARG A 1 229 ? -17.027 18.723 36.771 1.00 83.15 228 ARG A O 1
ATOM 1617 N N . THR A 1 230 ? -15.559 17.924 38.311 1.00 81.76 229 THR A N 1
ATOM 1618 C CA . THR A 1 230 ? -14.381 18.686 37.847 1.00 80.76 229 THR A CA 1
ATOM 1619 C C . THR A 1 230 ? -14.118 18.655 36.340 1.00 83.77 229 THR A C 1
ATOM 1620 O O . THR A 1 230 ? -13.708 19.662 35.769 1.00 82.19 229 THR A O 1
ATOM 1624 N N . SER A 1 231 ? -14.406 17.522 35.694 1.00 80.98 230 SER A N 1
ATOM 1625 C CA . SER A 1 231 ? -14.258 17.348 34.251 1.00 79.69 230 SER A CA 1
ATOM 1626 C C . SER A 1 231 ? -15.315 18.132 33.431 1.00 79.97 230 SER A C 1
ATOM 1627 O O . SER A 1 231 ? -14.952 18.772 32.443 1.00 79.24 230 SER A O 1
ATOM 1630 N N . THR A 1 232 ? -16.601 18.103 33.856 1.00 74.02 231 THR A N 1
ATOM 1631 C CA . THR A 1 232 ? -17.729 18.740 33.156 1.00 72.30 231 THR A CA 1
ATOM 1632 C C . THR A 1 232 ? -18.200 20.128 33.610 1.00 74.20 231 THR A C 1
ATOM 1633 O O . THR A 1 232 ? -18.917 20.790 32.850 1.00 75.01 231 THR A O 1
ATOM 1637 N N . ALA A 1 233 ? -17.876 20.543 34.839 1.00 68.11 232 ALA A N 1
ATOM 1638 C CA . ALA A 1 233 ? -18.343 21.810 35.407 1.00 67.03 232 ALA A CA 1
ATOM 1639 C C . ALA A 1 233 ? -18.237 23.043 34.497 1.00 68.86 232 ALA A C 1
ATOM 1640 O O . ALA A 1 233 ? -19.253 23.704 34.272 1.00 68.84 232 ALA A O 1
ATOM 1642 N N . ALA A 1 234 ? -17.040 23.323 33.937 1.00 63.55 233 ALA A N 1
ATOM 1643 C CA . ALA A 1 234 ? -16.838 24.474 33.048 1.00 62.32 233 ALA A CA 1
ATOM 1644 C C . ALA A 1 234 ? -17.576 24.352 31.714 1.00 66.82 233 ALA A C 1
ATOM 1645 O O . ALA A 1 234 ? -18.202 25.323 31.297 1.00 67.47 233 ALA A O 1
ATOM 1647 N N . ALA A 1 235 ? -17.533 23.171 31.061 1.00 62.83 234 ALA A N 1
ATOM 1648 C CA . ALA A 1 235 ? -18.225 22.950 29.784 1.00 62.50 234 ALA A CA 1
ATOM 1649 C C . ALA A 1 235 ? -19.760 23.100 29.889 1.00 66.75 234 ALA A C 1
ATOM 1650 O O . ALA A 1 235 ? -20.376 23.666 28.982 1.00 67.00 234 ALA A O 1
ATOM 1652 N N . VAL A 1 236 ? -20.367 22.626 30.997 1.00 62.14 235 VAL A N 1
ATOM 1653 C CA . VAL A 1 236 ? -21.813 22.732 31.187 1.00 63.02 235 VAL A CA 1
ATOM 1654 C C . VAL A 1 236 ? -22.177 24.183 31.473 1.00 67.73 235 VAL A C 1
ATOM 1655 O O . VAL A 1 236 ? -23.176 24.673 30.943 1.00 68.08 235 VAL A O 1
ATOM 1659 N N . ALA A 1 237 ? -21.344 24.877 32.276 1.00 64.98 236 ALA A N 1
ATOM 1660 C CA . ALA A 1 237 ? -21.549 26.281 32.638 1.00 65.57 236 ALA A CA 1
ATOM 1661 C C . ALA A 1 237 ? -21.360 27.172 31.432 1.00 69.11 236 ALA A C 1
ATOM 1662 O O . ALA A 1 237 ? -22.111 28.133 31.286 1.00 70.78 236 ALA A O 1
ATOM 1664 N N . LEU A 1 238 ? -20.410 26.829 30.537 1.00 63.48 237 LEU A N 1
ATOM 1665 C CA . LEU A 1 238 ? -20.180 27.581 29.304 1.00 62.84 237 LEU A CA 1
ATOM 1666 C C . LEU A 1 238 ? -21.403 27.559 28.365 1.00 68.18 237 LEU A C 1
ATOM 1667 O O . LEU A 1 238 ? -21.707 28.583 27.741 1.00 69.48 237 LEU A O 1
ATOM 1672 N N . GLY A 1 239 ? -22.098 26.417 28.323 1.00 63.49 238 GLY A N 1
ATOM 1673 C CA . GLY A 1 239 ? -23.318 26.220 27.553 1.00 64.54 238 GLY A CA 1
ATOM 1674 C C . GLY A 1 239 ? -24.460 27.043 28.110 1.00 71.90 238 GLY A C 1
ATOM 1675 O O . GLY A 1 239 ? -25.301 27.538 27.360 1.00 73.59 238 GLY A O 1
ATOM 1676 N N . ALA A 1 240 ? -24.489 27.207 29.434 1.00 69.38 239 ALA A N 1
ATOM 1677 C CA . ALA A 1 240 ? -25.484 28.014 30.124 1.00 71.31 239 ALA A CA 1
ATOM 1678 C C . ALA A 1 240 ? -25.179 29.498 29.860 1.00 75.43 239 ALA A C 1
ATOM 1679 O O . ALA A 1 240 ? -26.063 30.240 29.421 1.00 76.62 239 ALA A O 1
ATOM 1681 N N . VAL A 1 241 ? -23.902 29.900 30.067 1.00 70.10 240 VAL A N 1
ATOM 1682 C CA . VAL A 1 241 ? -23.379 31.256 29.846 1.00 69.47 240 VAL A CA 1
ATOM 1683 C C . VAL A 1 241 ? -23.582 31.715 28.379 1.00 74.05 240 VAL A C 1
ATOM 1684 O O . VAL A 1 241 ? -23.903 32.871 28.148 1.00 75.55 240 VAL A O 1
ATOM 1688 N N . GLY A 1 242 ? -23.451 30.802 27.422 1.00 70.07 241 GLY A N 1
ATOM 1689 C CA . GLY A 1 242 ? -23.653 31.104 26.009 1.00 70.30 241 GLY A CA 1
ATOM 1690 C C . GLY A 1 242 ? -25.063 31.565 25.709 1.00 76.95 241 GLY A C 1
ATOM 1691 O O . GLY A 1 242 ? -25.269 32.493 24.926 1.00 78.58 241 GLY A O 1
ATOM 1692 N N . VAL A 1 243 ? -26.039 30.937 26.355 1.00 73.94 242 VAL A N 1
ATOM 1693 C CA . VAL A 1 243 ? -27.447 31.266 26.202 1.00 76.00 242 VAL A CA 1
ATOM 1694 C C . VAL A 1 243 ? -27.815 32.567 26.974 1.00 81.43 242 VAL A C 1
ATOM 1695 O O . VAL A 1 243 ? -28.477 33.444 26.412 1.00 83.24 242 VAL A O 1
ATOM 1699 N N . LEU A 1 244 ? -27.357 32.695 28.235 1.00 76.90 243 LEU A N 1
ATOM 1700 C CA . LEU A 1 244 ? -27.607 33.855 29.099 1.00 78.24 243 LEU A CA 1
ATOM 1701 C C . LEU A 1 244 ? -26.974 35.142 28.573 1.00 83.76 243 LEU A C 1
ATOM 1702 O O . LEU A 1 244 ? -27.528 36.218 28.793 1.00 87.74 243 LEU A O 1
ATOM 1707 N N . THR A 1 245 ? -25.822 35.038 27.899 1.00 77.35 244 THR A N 1
ATOM 1708 C CA . THR A 1 245 ? -25.092 36.182 27.354 1.00 77.36 244 THR A CA 1
ATOM 1709 C C . THR A 1 245 ? -25.223 36.268 25.827 1.00 82.66 244 THR A C 1
ATOM 1710 O O . THR A 1 245 ? -25.813 35.387 25.198 1.00 81.82 244 THR A O 1
ATOM 1714 N N . SER A 1 246 ? -24.657 37.335 25.238 1.00 81.44 245 SER A N 1
ATOM 1715 C CA . SER A 1 246 ? -24.638 37.616 23.793 1.00 82.10 245 SER A CA 1
ATOM 1716 C C . SER A 1 246 ? -23.599 36.756 23.039 1.00 83.87 245 SER A C 1
ATOM 1717 O O . SER A 1 246 ? -23.434 36.900 21.821 1.00 84.14 245 SER A O 1
ATOM 1720 N N . ARG A 1 247 ? -22.922 35.846 23.773 1.00 77.52 246 ARG A N 1
ATOM 1721 C CA . ARG A 1 247 ? -21.901 34.929 23.276 1.00 74.54 246 ARG A CA 1
ATOM 1722 C C . ARG A 1 247 ? -22.378 34.019 22.134 1.00 79.72 246 ARG A C 1
ATOM 1723 O O . ARG A 1 247 ? -21.584 33.675 21.259 1.00 78.52 246 ARG A O 1
ATOM 1731 N N . TRP A 1 248 ? -23.660 33.630 22.148 1.00 78.47 247 TRP A N 1
ATOM 1732 C CA . TRP A 1 248 ? -24.271 32.780 21.128 1.00 79.14 247 TRP A CA 1
ATOM 1733 C C . TRP A 1 248 ? -25.360 33.563 20.373 1.00 88.79 247 TRP A C 1
ATOM 1734 O O . TRP A 1 248 ? -25.688 33.220 19.231 1.00 89.67 247 TRP A O 1
ATOM 1745 N N . ASP A 1 249 ? -25.912 34.614 21.018 1.00 88.21 248 ASP A N 1
ATOM 1746 C CA . ASP A 1 249 ? -26.984 35.472 20.492 1.00 124.98 248 ASP A CA 1
ATOM 1747 C C . ASP A 1 249 ? -26.502 36.369 19.342 1.00 139.63 248 ASP A C 1
ATOM 1748 O O . ASP A 1 249 ? -26.240 35.884 18.237 1.00 94.70 248 ASP A O 1
#

Foldseek 3Di:
DAFEAADQDDDDQADKDKGDLVSLCCDCPVVNDDFQDWHKYANQAFKIFIWGFDDNITITHTNDIDGHDDFWQAEEEEEQAAPDPLSLLLLLLLLLLRHQAYEHENAPVHPPDDDPVRVVVSLVVSQVSQVVSCRVSVHNHRHHYDDDHYLVRVLVVLLVQVVVQEAEEEAAAPFPAAPLPDPLARGRYYYYYYYDPVGHDPVSVCSNVVSPYGYHYDPPDDQDSNCNSSSVSVVSCVSYVSVD

InterPro domains:
  IPR006700 Ribosomal RNA small subunit methyltransferase E [PIRSF015601] (4-246)
  IPR006700 Ribosomal RNA small subunit methyltransferase E [PTHR30027] (5-245)
  IPR006700 Ribosomal RNA small subunit methyltransferase E [TIGR00046] (8-243)
  IPR015947 PUA-like superfamily [SSF88697] (5-71)
  IPR029026 tRNA (guanine-N1-)-methyltransferase, N-terminal [G3DSA:3.40.1280.10] (73-262)
  IPR029028 Alpha/beta knot methyltransferases [SSF75217] (74-248)
  IPR046886 Ribosomal RNA small subunit methyltransferase E, methyltransferase domain [PF04452] (78-240)
  IPR046886 Ribosomal RNA small subunit methyltransferase E, methyltransferase domain [cd18084] (83-231)
  IPR046887 Ribosomal RNA small subunit methyltransferase E, PUA-like domain [PF20260] (20-66)

Organism: Mycobacterium tuberculosis (strain ATCC 25618 / H37Rv) (NCBI:txid83332)

Radius of gyration: 19.87 Å; Cα contacts (8 Å, |Δi|>4): 499; chains: 1; bounding box: 41×37×59 Å

Sequence (244 aa):
VAMLFYVDTLPDTGAVAVVDGDEGFHAATVRRIRPGEQLVLGDGVGRLARCVVEQGGLRARVLRRWSVPPVRPPVTVVQALPKSERSELAIELATEAGADAFLAWQAARCVANWDGARVDKGLRRWRAVVRSAARQSRRARIPPVDGVLSTPMLVQRVREEVAAGAAVLVLHEEATERIVDIAAAQAGSLMLVVGPEGGIAPDELAALTDAGAVAVRLGPTVLRTSTAAAVALGAVGVLTSRWD

Nearest PDB structures (foldseek):
  4l69-assembly1_A-2  TM=1.004E+00  e=9.892E-54  Mycobacterium tuberculosis
  5o96-assembly4_G  TM=8.738E-01  e=5.352E-21  Legionella pneumophila
  4e8b-assembly1_A  TM=8.774E-01  e=7.018E-20  Escherichia coli K-12
  5vm8-assembly3_A  TM=8.700E-01  e=1.760E-19  Neisseria gonorrhoeae
  1vhy-assembly3_A  TM=8.547E-01  e=2.873E-19  Haemophilus influenzae

Solvent-accessible surface area: 11973 Å² total; per-residue (Å²): 167,18,68,4,6,16,32,151,110,11,24,108,70,63,42,68,10,94,5,73,62,95,33,0,40,56,1,42,115,116,48,70,45,188,90,53,83,80,7,15,0,0,24,6,93,0,109,19,0,55,0,30,6,70,130,88,33,5,103,0,90,3,56,130,88,104,78,52,104,93,78,74,9,53,0,23,0,0,3,3,7,32,72,45,160,47,4,43,74,3,0,62,45,1,0,96,33,22,0,29,24,1,9,0,1,59,1,57,126,36,79,43,121,53,87,66,57,133,36,67,106,15,14,114,128,7,95,50,15,1,105,56,4,0,39,127,43,136,38,12,85,44,4,73,1,69,31,40,30,45,26,99,119,0,11,78,84,0,105,103,38,52,91,88,43,10,23,3,3,0,7,18,72,140,12,153,82,35,10,113,99,39,85,1,79,98,15,56,25,1,1,0,0,6,7,7,112,47,27,10,7,96,99,8,30,57,33,0,52,118,10,29,4,55,17,0,97,13,34,126,81,104,36,151,29,27,62,4,3,27,80,0,1,25,30,1,0,102,48,1,74,32,154,139